Protein AF-A8A9J3-F1 (afdb_monomer_lite)

pLDDT: mean 91.53, std 9.27, range [53.16, 98.69]

Foldseek 3Di:
DAQQALLRLLCCVVVVDQEDEYEDQDPVLVLLRLVSQQVSFHWYFYWDCNQLLVQLCVLCVVVVNLLCSVLLSLLLSCVVVVVVPAAEDSQAAPPDLCRHPQSVCLSCPPGHHHHPRPPPDPVVSPDPDPSNVVSNPDDRPSNDVVHHNHADDDPSSVSSVCSSVVSSPSRDGDDTGTSNVVNVVD

Sequence (186 aa):
MFSGGLDSFYLLQVLRPKRVAHFIVNFRQTLLALRALSALDPEVVLYDHRPFLKAVSAELAKHQMGEYLCLACKRGMVLRASQHGVPIMGDSLGQVASQTLQNAAFVSRGVKVLRPLFGSDKEDLGVEDPLAQAGSAVQCPFKPEPVATKPPRGAKARALEFIIRKNLHLSRRVAVRRASELTALG

Radius of gyration: 15.78 Å; chains: 1; bounding box: 40×32×39 Å

Organism: Ignicoccus hospitalis (strain KIN4/I / DSM 18386 / JCM 14125) (NCBI:txid453591)

Secondary structure (DSSP, 8-state):
---SSHHHHHHHHHH--SEEEEEES-HHHHHHHHHHHHTT-PEEEEEE-HHHHHHHHHHHHHTT-GGGHHHHHHHHHHHHHGGGSS-B----TTSSTT-SHHHHHHHTTTS--B-TTTT--SGGG----HHHHHHHTPPPTT--SSPPSS---HHHHHHHHHHHHHHGGGSEEEEEEEHHHHHTT-

Structure (mmCIF, N/CA/C/O backbone):
data_AF-A8A9J3-F1
#
_entry.id   AF-A8A9J3-F1
#
loop_
_atom_site.group_PDB
_atom_site.id
_atom_site.type_symbol
_atom_site.label_atom_id
_atom_site.label_alt_id
_atom_site.label_comp_id
_atom_site.label_asym_id
_atom_site.label_entity_id
_atom_site.label_seq_id
_atom_site.pdbx_PDB_ins_code
_atom_site.Cartn_x
_atom_site.Cartn_y
_atom_site.Cartn_z
_atom_site.occupancy
_atom_site.B_iso_or_equiv
_atom_site.auth_seq_id
_atom_site.auth_comp_id
_atom_site.auth_asym_id
_atom_site.auth_atom_id
_atom_site.pdbx_PDB_model_num
ATOM 1 N N . MET A 1 1 ? 1.826 -5.261 -6.057 1.00 94.44 1 MET A N 1
ATOM 2 C CA . MET A 1 1 ? 1.865 -3.858 -5.589 1.00 94.44 1 MET A CA 1
ATOM 3 C C . MET A 1 1 ? 3.312 -3.497 -5.348 1.00 94.44 1 MET A C 1
ATOM 5 O O . MET A 1 1 ? 4.045 -4.354 -4.874 1.00 94.44 1 MET A O 1
ATOM 9 N N . PHE A 1 2 ? 3.714 -2.272 -5.664 1.00 95.00 2 PHE A N 1
ATOM 10 C CA . PHE A 1 2 ? 5.103 -1.843 -5.526 1.00 95.00 2 PHE A CA 1
ATOM 11 C C . PHE A 1 2 ? 5.184 -0.558 -4.710 1.00 95.00 2 PHE A C 1
ATOM 13 O O . PHE A 1 2 ? 4.564 0.439 -5.081 1.00 95.00 2 PHE A O 1
ATOM 20 N N . SER A 1 3 ? 5.909 -0.585 -3.592 1.00 92.19 3 SER A N 1
ATOM 21 C CA . SER A 1 3 ? 6.113 0.589 -2.734 1.00 92.19 3 SER A CA 1
ATOM 22 C C . SER A 1 3 ? 7.407 1.331 -3.063 1.00 92.19 3 SER A C 1
ATOM 24 O O . SER A 1 3 ? 7.504 2.514 -2.750 1.00 92.19 3 SER A O 1
ATOM 26 N N . GLY A 1 4 ? 8.378 0.662 -3.694 1.00 89.00 4 GLY A N 1
ATOM 27 C CA . GLY A 1 4 ? 9.737 1.171 -3.902 1.00 89.00 4 GLY A CA 1
ATOM 28 C C . GLY A 1 4 ? 10.671 0.942 -2.709 1.00 89.00 4 GLY A C 1
ATOM 29 O O . GLY A 1 4 ? 11.730 1.549 -2.659 1.00 89.00 4 GLY A O 1
ATOM 30 N N . GLY A 1 5 ? 10.269 0.121 -1.733 1.00 90.00 5 GLY A N 1
ATOM 31 C CA . GLY A 1 5 ? 11.172 -0.387 -0.692 1.00 90.00 5 GLY A CA 1
ATOM 32 C C . GLY A 1 5 ? 11.793 -1.731 -1.085 1.00 90.00 5 GLY A C 1
ATOM 33 O O . GLY A 1 5 ? 11.362 -2.337 -2.074 1.00 90.00 5 GLY A O 1
ATOM 34 N N . LEU A 1 6 ? 12.743 -2.206 -0.269 1.00 90.69 6 LEU A N 1
ATOM 35 C CA . LEU A 1 6 ? 13.547 -3.418 -0.503 1.00 90.69 6 LEU A CA 1
ATOM 36 C C . LEU A 1 6 ? 12.694 -4.634 -0.883 1.00 90.69 6 LEU A C 1
ATOM 38 O O . LEU A 1 6 ? 12.863 -5.184 -1.967 1.00 90.69 6 LEU A O 1
ATOM 42 N N . ASP A 1 7 ? 11.706 -4.986 -0.061 1.00 89.94 7 ASP A N 1
ATOM 43 C CA . ASP A 1 7 ? 10.888 -6.187 -0.264 1.00 89.94 7 ASP A CA 1
ATOM 44 C C . ASP A 1 7 ? 10.129 -6.157 -1.603 1.00 89.94 7 ASP A C 1
ATOM 46 O O . ASP A 1 7 ? 10.038 -7.141 -2.339 1.00 89.94 7 ASP A O 1
ATOM 50 N N . SER A 1 8 ? 9.582 -4.989 -1.958 1.00 91.81 8 SER A N 1
ATOM 51 C CA . SER A 1 8 ? 8.872 -4.822 -3.228 1.00 91.81 8 SER A CA 1
ATOM 52 C C . SER A 1 8 ? 9.812 -4.804 -4.432 1.00 91.81 8 SER A C 1
ATOM 54 O O . SER A 1 8 ? 9.403 -5.226 -5.512 1.00 91.81 8 SER A O 1
ATOM 56 N N . PHE A 1 9 ? 11.052 -4.341 -4.246 1.00 93.12 9 PHE A N 1
ATOM 57 C CA . PHE A 1 9 ? 12.105 -4.370 -5.258 1.00 93.12 9 PHE A CA 1
ATOM 58 C C . PHE A 1 9 ? 12.593 -5.790 -5.519 1.00 93.12 9 PHE A C 1
ATOM 60 O O . PHE A 1 9 ? 12.643 -6.209 -6.671 1.00 93.12 9 PHE A O 1
ATOM 67 N N . TYR A 1 10 ? 12.837 -6.568 -4.468 1.00 92.12 10 TYR A N 1
ATOM 68 C CA . TYR A 1 10 ? 13.159 -7.985 -4.599 1.00 92.12 10 TYR A CA 1
ATOM 69 C C . TYR A 1 10 ? 12.086 -8.725 -5.412 1.00 92.12 10 TYR A C 1
ATOM 71 O O . TYR A 1 10 ? 12.378 -9.365 -6.423 1.00 92.12 10 TYR A O 1
ATOM 79 N N . LEU A 1 11 ? 10.808 -8.550 -5.049 1.00 92.00 11 LEU A N 1
ATOM 80 C CA . LEU A 1 11 ? 9.701 -9.159 -5.794 1.00 92.00 11 LEU A CA 1
ATOM 81 C C . LEU A 1 11 ? 9.594 -8.668 -7.239 1.00 92.00 11 LEU A C 1
ATOM 83 O O . LEU A 1 11 ? 9.180 -9.436 -8.104 1.00 92.00 11 LEU A O 1
ATOM 87 N N . LEU A 1 12 ? 9.935 -7.408 -7.513 1.00 92.75 12 LEU A N 1
ATOM 88 C CA . LEU A 1 12 ? 9.965 -6.875 -8.873 1.00 92.75 12 LEU A CA 1
ATOM 89 C C . LEU A 1 12 ? 10.975 -7.649 -9.738 1.00 92.75 12 LEU A C 1
ATOM 91 O O . LEU A 1 12 ? 10.629 -8.029 -10.857 1.00 92.75 12 LEU A O 1
ATOM 95 N N . GLN A 1 13 ? 12.167 -7.934 -9.205 1.00 90.75 13 GLN A N 1
ATOM 96 C CA . GLN A 1 13 ? 13.215 -8.677 -9.914 1.00 90.75 13 GLN A CA 1
ATOM 97 C C . GLN A 1 13 ? 12.849 -10.147 -10.128 1.00 90.75 13 GLN A C 1
ATOM 99 O O . GLN A 1 13 ? 13.009 -10.664 -11.232 1.00 90.75 13 GLN A O 1
ATOM 104 N N . VAL A 1 14 ? 12.309 -10.802 -9.097 1.00 91.94 14 VAL A N 1
ATOM 105 C CA . VAL A 1 14 ? 11.961 -12.231 -9.154 1.00 91.94 14 VAL A CA 1
ATOM 106 C C . VAL A 1 14 ? 10.734 -12.480 -10.029 1.00 91.94 14 VAL A C 1
ATOM 108 O O . VAL A 1 14 ? 10.729 -13.388 -10.855 1.00 91.94 14 VAL A O 1
ATOM 111 N N . LEU A 1 15 ? 9.676 -11.681 -9.865 1.00 93.75 15 LEU A N 1
ATOM 112 C CA . LEU A 1 15 ? 8.395 -11.938 -10.529 1.00 93.75 15 LEU A CA 1
ATOM 113 C C . LEU A 1 15 ? 8.283 -11.293 -11.912 1.00 93.75 15 LEU A C 1
ATOM 115 O O . LEU A 1 15 ? 7.420 -11.703 -12.687 1.00 93.75 15 LEU A O 1
ATOM 119 N N . ARG A 1 16 ? 9.085 -10.256 -12.200 1.00 94.56 16 ARG A N 1
ATOM 120 C CA . ARG A 1 16 ? 9.060 -9.471 -13.452 1.00 94.56 16 ARG A CA 1
ATOM 121 C C . ARG A 1 16 ? 7.629 -9.181 -13.952 1.00 94.56 16 ARG A C 1
ATOM 123 O O . ARG A 1 16 ? 7.275 -9.521 -15.084 1.00 94.56 16 ARG A O 1
ATOM 130 N N . PRO A 1 17 ? 6.757 -8.604 -13.103 1.00 93.56 17 PRO A N 1
ATOM 131 C CA . PRO A 1 17 ? 5.340 -8.456 -13.406 1.00 93.56 17 PRO A CA 1
ATOM 132 C C . PRO A 1 17 ? 5.112 -7.547 -14.617 1.00 93.56 17 PRO A C 1
ATOM 134 O O . PRO A 1 17 ? 5.719 -6.491 -14.723 1.00 93.56 17 PRO A O 1
ATOM 137 N N . LYS A 1 18 ? 4.149 -7.890 -15.483 1.00 94.31 18 LYS A N 1
ATOM 138 C CA . LYS A 1 18 ? 3.742 -7.026 -16.613 1.00 94.31 18 LYS A CA 1
ATOM 139 C C . LYS A 1 18 ? 2.953 -5.785 -16.180 1.00 94.31 18 LYS A C 1
ATOM 141 O O . LYS A 1 18 ? 2.888 -4.810 -16.924 1.00 94.31 18 LYS A O 1
ATOM 146 N N . ARG A 1 19 ? 2.332 -5.831 -14.996 1.00 95.62 19 ARG A N 1
ATOM 147 C CA . ARG A 1 19 ? 1.500 -4.760 -14.438 1.00 95.62 19 ARG A CA 1
ATOM 148 C C . ARG A 1 19 ? 1.757 -4.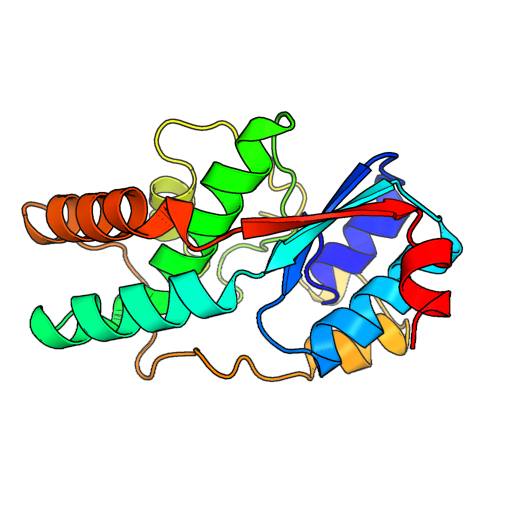584 -12.948 1.00 95.62 19 ARG A C 1
ATOM 150 O O . ARG A 1 19 ? 1.812 -5.558 -12.198 1.00 95.62 19 ARG A O 1
ATOM 157 N N . VAL A 1 20 ? 1.841 -3.335 -12.508 1.00 96.38 20 VAL A N 1
ATOM 158 C CA . VAL A 1 20 ? 2.120 -2.960 -11.123 1.00 96.38 20 VAL A CA 1
ATOM 159 C C . VAL A 1 20 ? 1.163 -1.863 -10.666 1.00 96.38 20 VAL A C 1
ATOM 161 O O . VAL A 1 20 ? 0.981 -0.860 -11.338 1.00 96.38 20 VAL A O 1
ATOM 164 N N . ALA A 1 21 ? 0.573 -2.023 -9.481 1.00 97.25 21 ALA A N 1
ATOM 165 C CA . ALA A 1 21 ? -0.106 -0.925 -8.796 1.00 97.25 21 ALA A CA 1
ATOM 166 C C . ALA A 1 21 ? 0.881 -0.192 -7.875 1.00 97.25 21 ALA A C 1
ATOM 168 O O . ALA A 1 21 ? 1.497 -0.837 -7.013 1.00 97.25 21 ALA A O 1
ATOM 169 N N . HIS A 1 22 ? 0.986 1.129 -8.034 1.00 97.06 22 HIS A N 1
ATOM 170 C CA . HIS A 1 22 ? 1.744 2.022 -7.157 1.00 97.06 22 HIS A CA 1
ATOM 171 C C . HIS A 1 22 ? 0.817 3.089 -6.562 1.00 97.06 22 HIS A C 1
ATOM 173 O O . HIS A 1 22 ? -0.068 3.616 -7.239 1.00 97.06 22 HIS A O 1
ATOM 179 N N . PHE A 1 23 ? 1.020 3.404 -5.284 1.00 97.62 23 PHE A N 1
ATOM 180 C CA . PHE A 1 23 ? 0.184 4.334 -4.531 1.00 97.62 23 PHE A CA 1
ATOM 181 C C . PHE A 1 23 ? 1.026 5.516 -4.068 1.00 97.62 23 PHE A C 1
ATOM 183 O O . PHE A 1 23 ? 1.925 5.363 -3.242 1.00 97.62 23 PHE A O 1
ATOM 190 N N . ILE A 1 24 ? 0.699 6.701 -4.571 1.00 97.19 24 ILE A N 1
ATOM 191 C CA . ILE A 1 24 ? 1.325 7.950 -4.164 1.00 97.19 24 ILE A CA 1
ATOM 192 C C . ILE A 1 24 ? 0.893 8.242 -2.731 1.00 97.19 24 ILE A C 1
ATOM 194 O O . ILE A 1 24 ? -0.279 8.502 -2.453 1.00 97.19 24 ILE A O 1
ATOM 198 N N . VAL A 1 25 ? 1.866 8.195 -1.828 1.00 95.94 25 VAL A N 1
ATOM 199 C CA . VAL A 1 25 ? 1.746 8.605 -0.420 1.00 95.94 25 VAL A CA 1
ATOM 200 C C . VAL A 1 25 ? 2.775 9.690 -0.106 1.00 95.94 25 VAL A C 1
ATOM 202 O O . VAL A 1 25 ? 2.468 10.657 0.586 1.0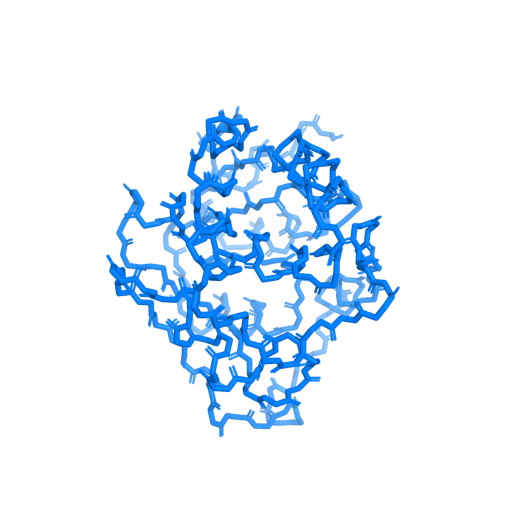0 95.94 25 VAL A O 1
ATOM 205 N N . ASN A 1 26 ? 3.972 9.557 -0.678 1.00 93.88 26 ASN A N 1
ATOM 206 C CA . ASN A 1 26 ? 5.063 10.519 -0.631 1.00 93.88 26 ASN A CA 1
ATOM 207 C C . ASN A 1 26 ? 5.628 10.663 -2.0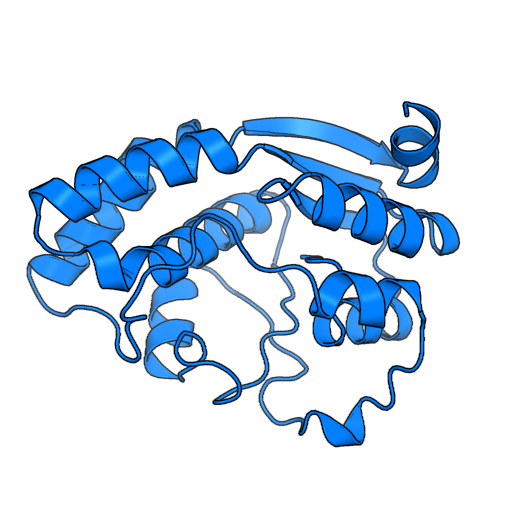53 1.00 93.88 26 ASN A C 1
ATOM 209 O O . ASN A 1 26 ? 5.951 9.659 -2.684 1.00 93.88 26 ASN A O 1
ATOM 213 N N . PHE A 1 27 ? 5.755 11.894 -2.551 1.00 93.50 27 PHE A N 1
ATOM 214 C CA . PHE A 1 27 ? 6.238 12.148 -3.911 1.00 93.50 27 PHE A CA 1
ATOM 215 C C . PHE A 1 27 ? 7.676 11.684 -4.146 1.00 93.50 27 PHE A C 1
ATOM 217 O O . PHE A 1 27 ? 7.953 11.090 -5.184 1.00 93.50 27 PHE A O 1
ATOM 224 N N . ARG A 1 28 ? 8.577 11.886 -3.175 1.00 93.25 28 ARG A N 1
ATOM 225 C CA . ARG A 1 28 ? 9.966 11.417 -3.265 1.00 93.25 28 ARG A CA 1
ATOM 226 C C . ARG A 1 28 ? 10.010 9.899 -3.408 1.00 93.25 28 ARG A C 1
ATOM 228 O O . ARG A 1 28 ? 10.723 9.389 -4.266 1.00 93.25 28 ARG A O 1
ATOM 235 N N . GLN A 1 29 ? 9.203 9.193 -2.614 1.00 92.75 29 GLN A N 1
ATOM 236 C CA . GLN A 1 29 ? 9.097 7.738 -2.710 1.00 92.75 29 GLN A CA 1
ATOM 237 C C . GLN A 1 29 ? 8.547 7.296 -4.065 1.00 92.75 29 GLN A C 1
ATOM 239 O O . GLN A 1 29 ? 9.053 6.347 -4.655 1.00 92.75 29 GLN A O 1
ATOM 244 N N . THR A 1 30 ? 7.529 7.990 -4.575 1.00 94.62 30 THR A N 1
ATOM 245 C CA . THR A 1 30 ? 6.960 7.703 -5.893 1.00 94.62 30 THR A CA 1
ATOM 246 C C . THR A 1 30 ? 7.983 7.885 -7.005 1.00 94.62 30 THR A C 1
ATOM 248 O O . THR A 1 30 ? 8.096 7.005 -7.850 1.00 94.62 30 THR A O 1
ATOM 251 N N . LEU A 1 31 ? 8.773 8.959 -6.987 1.00 94.25 31 LEU A N 1
ATOM 252 C CA . LEU A 1 31 ? 9.811 9.184 -7.992 1.00 94.25 31 LEU A CA 1
ATOM 253 C C . LEU A 1 31 ? 10.853 8.055 -7.993 1.00 94.25 31 LEU A C 1
ATOM 255 O O . LEU A 1 31 ? 11.175 7.510 -9.047 1.00 94.25 31 LEU A O 1
ATOM 259 N N . LEU A 1 32 ? 11.348 7.671 -6.811 1.00 94.62 32 LEU A N 1
ATOM 260 C CA . LEU A 1 32 ? 12.293 6.558 -6.660 1.00 94.62 32 LEU A CA 1
ATOM 261 C C . LEU A 1 32 ? 11.687 5.238 -7.147 1.00 94.62 32 LEU A C 1
ATOM 263 O O . LEU A 1 32 ? 12.326 4.496 -7.888 1.00 94.62 32 LEU A O 1
ATOM 267 N N . ALA A 1 33 ? 10.429 4.979 -6.789 1.00 94.56 33 ALA A N 1
ATOM 268 C CA . ALA A 1 33 ? 9.722 3.782 -7.208 1.00 94.56 33 ALA A CA 1
ATOM 269 C C . ALA A 1 33 ? 9.536 3.717 -8.734 1.00 94.56 33 ALA A C 1
ATOM 271 O O . ALA A 1 33 ? 9.755 2.670 -9.335 1.00 94.56 33 ALA A O 1
ATOM 272 N N . LEU A 1 34 ? 9.157 4.823 -9.377 1.00 95.31 34 LEU A N 1
ATOM 273 C CA . LEU A 1 34 ? 8.988 4.876 -10.830 1.00 95.31 34 LEU A CA 1
ATOM 274 C C . LEU A 1 34 ? 10.321 4.689 -11.567 1.00 95.31 34 LEU A C 1
ATOM 276 O O . LEU A 1 34 ? 10.361 3.952 -12.549 1.00 95.31 34 LEU A O 1
ATOM 280 N N . ARG A 1 35 ? 11.418 5.263 -11.054 1.00 94.75 35 ARG A N 1
ATOM 281 C CA . ARG A 1 35 ? 12.775 5.021 -11.578 1.00 94.75 35 ARG A CA 1
ATOM 282 C C . ARG A 1 35 ? 13.201 3.561 -11.444 1.00 94.75 35 ARG A C 1
ATOM 284 O O . ARG A 1 35 ? 13.780 3.017 -12.369 1.00 94.75 35 ARG A O 1
ATOM 291 N N . ALA A 1 36 ? 12.886 2.908 -10.328 1.00 94.12 36 ALA A N 1
ATOM 292 C CA . ALA A 1 36 ? 13.163 1.481 -10.169 1.00 94.12 36 ALA A CA 1
ATOM 293 C C . ALA A 1 36 ? 12.347 0.626 -11.158 1.00 94.12 36 ALA A C 1
ATOM 295 O O . ALA A 1 36 ? 12.832 -0.376 -11.678 1.00 94.12 36 ALA A O 1
ATOM 296 N N . LEU A 1 37 ? 11.104 1.027 -11.441 1.00 95.75 37 LEU A N 1
ATOM 297 C CA . LEU A 1 37 ? 10.231 0.322 -12.376 1.00 95.75 37 LEU A CA 1
ATOM 298 C C . LEU A 1 37 ? 10.641 0.516 -13.842 1.00 95.75 37 LEU A C 1
ATOM 300 O O . LEU A 1 37 ? 10.401 -0.392 -14.633 1.00 95.75 37 LEU A O 1
ATOM 304 N N . SER A 1 38 ? 11.253 1.643 -14.223 1.00 93.75 38 SER A N 1
ATOM 305 C CA . SER A 1 38 ? 11.573 1.936 -15.630 1.00 93.75 38 SER A CA 1
ATOM 306 C C . SER A 1 38 ? 12.533 0.923 -16.264 1.00 93.75 38 SER A C 1
ATOM 308 O O . SER A 1 38 ? 12.430 0.676 -17.460 1.00 93.75 38 SER A O 1
ATOM 310 N N . ALA A 1 39 ? 13.385 0.262 -15.473 1.00 90.50 39 ALA A N 1
ATOM 311 C CA . ALA A 1 39 ? 14.298 -0.777 -15.956 1.00 90.50 39 ALA A CA 1
ATOM 312 C C . ALA A 1 39 ? 13.581 -2.024 -16.516 1.00 90.50 39 ALA A C 1
ATOM 314 O O . ALA A 1 39 ? 14.077 -2.665 -17.439 1.00 90.50 39 ALA A O 1
ATOM 315 N N . LEU A 1 40 ? 12.415 -2.378 -15.965 1.00 92.94 40 LEU A N 1
ATOM 316 C CA . LEU A 1 40 ? 11.573 -3.485 -16.455 1.00 92.94 40 LEU A CA 1
ATOM 317 C C . LEU A 1 40 ? 10.354 -2.998 -17.242 1.00 92.94 40 LEU A C 1
ATOM 319 O O . LEU A 1 40 ? 9.667 -3.788 -17.890 1.00 92.94 40 LEU A O 1
ATOM 323 N N . ASP A 1 41 ? 10.084 -1.702 -17.139 1.00 95.81 41 ASP A N 1
ATOM 324 C CA . ASP A 1 41 ? 9.026 -0.969 -17.803 1.00 95.81 41 ASP A CA 1
ATOM 325 C C . ASP A 1 41 ? 7.635 -1.631 -17.714 1.00 95.81 41 ASP A C 1
ATOM 327 O O . ASP A 1 41 ? 6.971 -1.805 -18.725 1.00 95.81 41 ASP A O 1
ATOM 331 N N . PRO A 1 42 ? 7.127 -2.053 -16.544 1.00 96.69 42 PRO A N 1
ATOM 332 C CA . PRO A 1 42 ? 5.779 -2.608 -16.469 1.00 96.69 42 PRO A CA 1
ATOM 333 C C . PRO A 1 42 ? 4.716 -1.533 -16.736 1.00 96.69 42 PRO A C 1
ATOM 335 O O . PRO A 1 42 ? 4.962 -0.333 -16.602 1.00 96.69 42 PRO A O 1
ATOM 338 N N . GLU A 1 43 ? 3.487 -1.953 -17.039 1.00 97.25 43 GLU A N 1
ATOM 339 C CA . GLU A 1 43 ? 2.341 -1.044 -16.983 1.00 97.25 43 GLU A CA 1
ATOM 340 C C . GLU A 1 43 ? 2.049 -0.680 -15.519 1.00 97.25 43 GLU A C 1
ATOM 342 O O . GLU A 1 43 ? 1.764 -1.544 -14.685 1.00 97.25 43 GLU A O 1
ATOM 347 N N . VAL A 1 44 ? 2.107 0.604 -15.190 1.00 97.62 44 VAL A N 1
ATOM 348 C CA . VAL A 1 44 ? 1.877 1.121 -13.846 1.00 97.62 44 VAL A CA 1
ATOM 349 C C . VAL A 1 44 ? 0.472 1.696 -13.749 1.00 97.62 44 VAL A C 1
ATOM 351 O O . VAL A 1 44 ? 0.130 2.682 -14.401 1.00 97.62 44 VAL A O 1
ATOM 354 N N . VAL A 1 45 ? -0.334 1.113 -12.865 1.00 97.88 45 VAL A N 1
ATOM 355 C CA . VAL A 1 45 ? -1.586 1.711 -12.402 1.00 97.88 45 VAL A CA 1
ATOM 356 C C . VAL A 1 45 ? -1.259 2.609 -11.215 1.00 97.88 45 VAL A C 1
ATOM 358 O O . VAL A 1 45 ? -0.991 2.131 -10.108 1.00 97.88 45 VAL A O 1
ATOM 361 N N . LEU A 1 46 ? -1.270 3.917 -11.454 1.00 97.50 46 LEU A N 1
ATOM 362 C CA . LEU A 1 46 ? -0.894 4.918 -10.468 1.00 97.50 46 LEU A CA 1
ATOM 363 C C . LEU A 1 46 ? -2.134 5.438 -9.738 1.00 97.50 46 LEU A C 1
ATOM 365 O O . LEU A 1 46 ? -3.093 5.900 -10.364 1.00 97.50 46 LEU A O 1
ATOM 369 N N . TYR A 1 47 ? -2.107 5.385 -8.410 1.00 98.25 47 TYR A N 1
ATOM 370 C CA . TYR A 1 47 ? -3.161 5.914 -7.549 1.00 98.25 47 TYR A CA 1
ATOM 371 C C . TYR A 1 47 ? -2.655 7.088 -6.719 1.00 98.25 47 TYR A C 1
ATOM 373 O O . TYR A 1 47 ? -1.665 6.938 -6.008 1.00 98.25 47 TYR A O 1
ATOM 381 N N . ASP A 1 48 ? -3.373 8.211 -6.703 1.00 97.88 48 ASP A N 1
ATOM 382 C CA . ASP A 1 48 ? -3.195 9.204 -5.646 1.00 97.88 48 ASP A CA 1
ATOM 383 C C . ASP A 1 48 ? -3.957 8.758 -4.395 1.00 97.88 48 ASP A C 1
ATOM 385 O O . ASP A 1 48 ? -5.191 8.784 -4.347 1.00 97.88 48 ASP A O 1
ATOM 389 N N . HIS A 1 49 ? -3.212 8.300 -3.388 1.00 98.19 49 HIS A N 1
ATOM 390 C CA . HIS A 1 49 ? -3.763 7.760 -2.147 1.00 98.19 49 HIS A CA 1
ATOM 391 C C . HIS A 1 49 ? -3.818 8.806 -1.023 1.00 98.19 49 HIS A C 1
ATOM 393 O O . HIS A 1 49 ? -4.436 8.577 0.016 1.00 98.19 49 HIS A O 1
ATOM 399 N N . ARG A 1 50 ? -3.213 9.984 -1.218 1.00 98.19 50 ARG A N 1
ATOM 400 C CA . ARG A 1 50 ? -3.098 11.016 -0.175 1.00 98.19 50 ARG A CA 1
ATOM 401 C C . ARG A 1 50 ? -4.450 11.602 0.241 1.00 98.19 50 ARG A C 1
ATOM 403 O O . ARG A 1 50 ? -4.641 11.757 1.446 1.00 98.19 50 ARG A O 1
ATOM 410 N N . PRO A 1 51 ? -5.409 11.901 -0.665 1.00 98.50 51 PRO A N 1
ATOM 411 C CA . PRO A 1 51 ? -6.723 12.400 -0.252 1.00 98.50 51 PRO A CA 1
ATOM 412 C C . PRO A 1 51 ? -7.478 11.398 0.628 1.00 98.50 51 PRO A C 1
ATOM 414 O O . PRO A 1 51 ? -8.079 11.787 1.626 1.00 98.50 51 PRO A O 1
ATOM 417 N N . PHE A 1 52 ? -7.377 10.102 0.309 1.00 98.69 52 PHE A N 1
ATOM 418 C CA . PHE A 1 52 ? -7.904 9.030 1.153 1.00 98.69 52 PHE A CA 1
ATOM 419 C C . PHE A 1 52 ? -7.262 9.040 2.543 1.00 98.69 52 PHE A C 1
ATOM 421 O O . PHE A 1 52 ? -7.984 9.036 3.536 1.00 98.69 52 PHE A O 1
ATOM 428 N N . LEU A 1 53 ? -5.930 9.111 2.633 1.00 98.38 53 LEU A N 1
ATOM 429 C CA . LEU A 1 53 ? -5.232 9.120 3.923 1.00 98.38 53 LEU A CA 1
ATOM 430 C C . LEU A 1 53 ? -5.575 10.342 4.773 1.00 98.38 53 LEU A C 1
ATOM 432 O O . LEU A 1 53 ? -5.784 10.192 5.973 1.00 98.38 53 LEU A O 1
ATOM 436 N N . LYS A 1 54 ? -5.693 11.529 4.166 1.00 98.38 54 LYS A N 1
ATOM 437 C CA . LYS A 1 54 ? -6.123 12.749 4.869 1.00 98.38 54 LYS A CA 1
ATOM 438 C C . LYS A 1 54 ? -7.527 12.588 5.456 1.00 98.38 54 LYS A C 1
ATOM 440 O O . LYS A 1 54 ? -7.722 12.851 6.639 1.00 98.38 54 LYS A O 1
ATOM 445 N N . ALA A 1 55 ? -8.482 12.113 4.653 1.00 98.56 55 ALA A N 1
ATOM 446 C CA . ALA A 1 55 ? -9.861 11.924 5.096 1.00 98.56 55 ALA A CA 1
ATOM 447 C C . ALA A 1 55 ? -9.979 10.844 6.181 1.00 98.56 55 ALA A C 1
ATOM 449 O O . ALA A 1 55 ? -10.610 11.061 7.211 1.00 98.56 55 ALA A O 1
ATOM 450 N N . VAL A 1 56 ? -9.328 9.696 5.985 1.00 98.50 56 VAL A N 1
ATOM 451 C CA . VAL A 1 56 ? -9.334 8.605 6.964 1.00 98.50 56 VAL A CA 1
ATOM 452 C C . VAL A 1 56 ? -8.651 9.024 8.261 1.00 98.50 56 VAL A C 1
ATOM 454 O O . VAL A 1 56 ? -9.194 8.749 9.322 1.00 98.50 56 VAL A O 1
ATOM 457 N N . SER A 1 57 ? -7.512 9.719 8.204 1.00 98.25 57 SER A N 1
ATOM 458 C CA . SER A 1 57 ? -6.829 10.228 9.400 1.00 98.25 57 SER A CA 1
ATOM 459 C C . SER A 1 57 ? -7.740 11.144 10.225 1.00 98.25 57 SER A C 1
ATOM 461 O O . SER A 1 57 ? -7.892 10.940 11.429 1.00 98.25 57 SER A O 1
ATOM 463 N N . ALA A 1 58 ? -8.431 12.083 9.568 1.00 98.19 58 ALA A N 1
ATOM 464 C CA . ALA A 1 58 ? -9.370 12.985 10.231 1.00 98.19 58 ALA A CA 1
ATOM 465 C C . ALA A 1 58 ? -10.547 12.239 10.887 1.00 98.19 58 ALA A C 1
ATOM 467 O O . ALA A 1 58 ? -10.923 12.552 12.014 1.00 98.19 58 ALA A O 1
ATOM 468 N N . GLU A 1 59 ? -11.117 11.233 10.219 1.00 98.31 59 GLU A N 1
ATOM 469 C CA . GLU A 1 59 ? -12.198 10.423 10.796 1.00 98.31 59 GLU A CA 1
ATOM 470 C C . GLU A 1 59 ? -11.696 9.551 11.957 1.00 98.31 59 GLU A C 1
ATOM 472 O O . GLU A 1 59 ? -12.337 9.485 13.002 1.00 98.31 59 GLU A O 1
ATOM 477 N N . LEU A 1 60 ? -10.526 8.920 11.828 1.00 97.81 60 LEU A N 1
ATOM 478 C CA . LEU A 1 60 ? -9.943 8.111 12.901 1.00 97.81 60 LEU A CA 1
ATOM 479 C C . LEU A 1 60 ? -9.626 8.944 14.148 1.00 97.81 60 LEU A C 1
ATOM 481 O O . LEU A 1 60 ? -9.832 8.457 15.260 1.00 97.81 60 LEU A O 1
ATOM 485 N N . ALA A 1 61 ? -9.187 10.194 13.983 1.00 96.44 61 ALA A N 1
ATOM 486 C CA . ALA A 1 61 ? -8.963 11.112 15.097 1.00 96.44 61 ALA A CA 1
ATOM 487 C C . ALA A 1 61 ? -10.257 11.375 15.889 1.00 96.44 61 ALA A C 1
ATOM 489 O O . ALA A 1 61 ? -10.251 11.271 17.115 1.00 96.44 61 ALA A O 1
ATOM 490 N N . LYS A 1 62 ? -11.390 11.600 15.204 1.00 97.19 62 LYS A N 1
ATOM 491 C CA . LYS A 1 62 ? -12.711 11.793 15.843 1.00 97.19 62 LYS A CA 1
ATOM 492 C C . LYS A 1 62 ? -13.153 10.594 16.687 1.00 97.19 62 LYS A C 1
ATOM 494 O O . LYS A 1 62 ? -13.892 10.760 17.650 1.00 97.19 62 LYS A O 1
ATOM 499 N N . HIS A 1 63 ? -12.704 9.393 16.329 1.00 94.94 63 HIS A N 1
ATOM 500 C CA . HIS A 1 63 ? -13.057 8.148 17.010 1.00 94.94 63 HIS A CA 1
ATOM 501 C C . HIS A 1 63 ? -11.975 7.628 17.971 1.00 94.94 63 HIS A C 1
ATOM 503 O O . HIS A 1 63 ? -12.137 6.527 18.498 1.00 94.94 63 HIS A O 1
ATOM 509 N N . GLN A 1 64 ? -10.890 8.382 18.204 1.00 95.50 64 GLN A N 1
ATOM 510 C CA . GLN A 1 64 ? -9.739 7.942 19.012 1.00 95.50 64 GLN A CA 1
ATOM 511 C C . GLN A 1 64 ? -9.185 6.591 18.518 1.00 95.50 64 GLN A C 1
ATOM 513 O O . GLN A 1 64 ? -9.081 5.609 19.256 1.00 95.50 64 GLN A O 1
ATOM 518 N N . MET A 1 65 ? -8.939 6.528 17.208 1.00 97.12 65 MET A N 1
ATOM 519 C CA . MET A 1 65 ? -8.505 5.339 16.467 1.00 97.12 65 MET A CA 1
ATOM 520 C C . MET A 1 65 ? -7.316 5.645 15.535 1.00 97.12 65 MET A C 1
ATOM 522 O O . MET A 1 65 ? -7.108 4.950 14.534 1.00 97.12 65 MET A O 1
ATOM 526 N N . GLY A 1 66 ? -6.562 6.715 15.812 1.00 97.06 66 GLY A N 1
ATOM 527 C CA . GLY A 1 66 ? -5.458 7.188 14.968 1.00 97.06 66 GLY A CA 1
ATOM 528 C C . GLY A 1 66 ? -4.357 6.142 14.760 1.00 97.06 66 GLY A C 1
ATOM 529 O O . GLY A 1 66 ? -3.778 6.058 13.675 1.00 97.06 66 GLY A O 1
ATOM 530 N N . GLU A 1 67 ? -4.147 5.261 15.739 1.00 96.44 67 GLU A N 1
ATOM 531 C CA . GLU A 1 67 ? -3.159 4.183 15.695 1.00 96.44 67 GLU A CA 1
ATOM 532 C C . GLU A 1 67 ? -3.411 3.16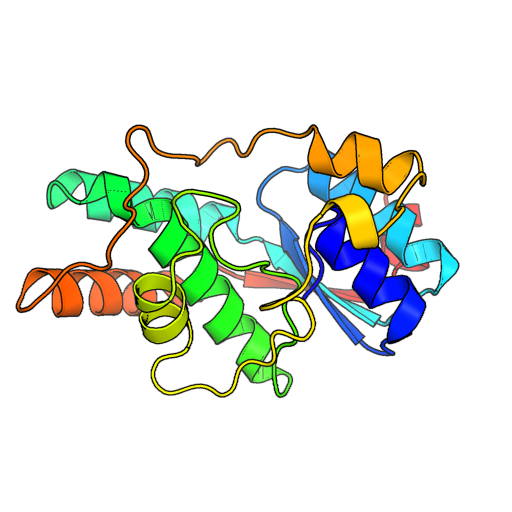5 14.564 1.00 96.44 67 GLU A C 1
ATOM 534 O O . GLU A 1 67 ? -2.495 2.460 14.127 1.00 96.44 67 GLU A O 1
ATOM 539 N N . TYR A 1 68 ? -4.641 3.105 14.039 1.00 97.50 68 TYR A N 1
ATOM 540 C CA . TYR A 1 68 ? -5.038 2.202 12.956 1.00 97.50 68 TYR A CA 1
ATOM 541 C C . TYR A 1 68 ? -4.838 2.788 11.551 1.00 97.50 68 TYR A C 1
ATOM 543 O O . TYR A 1 68 ? -5.175 2.122 10.567 1.00 97.50 68 TYR A O 1
ATOM 551 N N . LEU A 1 69 ? -4.275 3.995 11.406 1.00 97.75 69 LEU A N 1
ATOM 552 C CA . LEU A 1 69 ? -4.126 4.647 10.098 1.00 97.75 69 LEU A CA 1
ATOM 553 C C . LEU A 1 69 ? -3.278 3.824 9.112 1.00 97.75 69 LEU A C 1
ATOM 555 O O . LEU A 1 69 ? -3.666 3.672 7.954 1.00 97.75 69 LEU A O 1
ATOM 559 N N . CYS A 1 70 ? -2.174 3.208 9.552 1.00 95.88 70 CYS A N 1
ATOM 560 C CA . CYS A 1 70 ? -1.388 2.310 8.692 1.00 95.88 70 CYS A CA 1
ATOM 561 C C . CYS A 1 70 ? -2.183 1.073 8.246 1.00 95.88 70 CYS A C 1
ATOM 563 O O . CYS A 1 70 ? -2.040 0.624 7.107 1.00 95.88 70 CYS A O 1
ATOM 565 N N . LEU A 1 71 ? -3.035 0.533 9.121 1.00 96.31 71 LEU A N 1
ATOM 566 C CA . LEU A 1 71 ? -3.886 -0.610 8.799 1.00 96.31 71 LEU A CA 1
ATOM 567 C C . LEU A 1 71 ? -4.950 -0.218 7.762 1.00 96.31 71 LEU A C 1
ATOM 569 O O . LEU A 1 71 ? -5.159 -0.939 6.785 1.00 96.31 71 LEU A O 1
ATOM 573 N N . ALA A 1 72 ? -5.557 0.960 7.932 1.00 98.00 72 ALA A N 1
ATOM 574 C CA . ALA A 1 72 ? -6.519 1.534 6.997 1.00 98.00 72 ALA A CA 1
ATOM 575 C C . ALA A 1 72 ? -5.903 1.841 5.625 1.00 98.00 72 ALA A C 1
ATOM 577 O O . ALA A 1 72 ? -6.489 1.499 4.599 1.00 98.00 72 ALA A O 1
ATOM 578 N N . CYS A 1 73 ? -4.699 2.420 5.619 1.00 97.62 73 CYS A N 1
ATOM 579 C CA . CYS A 1 73 ? -3.874 2.668 4.437 1.00 97.62 73 CYS A CA 1
ATOM 580 C C . CYS A 1 73 ? -3.679 1.382 3.622 1.00 97.62 73 CYS A C 1
ATOM 582 O O . CYS A 1 73 ? -4.149 1.283 2.487 1.00 97.62 73 CYS A O 1
ATOM 584 N N . LYS A 1 74 ? -3.092 0.339 4.232 1.00 96.44 74 LYS A N 1
ATOM 585 C CA . LYS A 1 74 ? -2.857 -0.948 3.556 1.00 96.44 74 LYS A CA 1
ATOM 586 C C . LYS A 1 74 ? -4.151 -1.585 3.057 1.00 96.44 74 LYS A C 1
ATOM 588 O O . LYS A 1 74 ? -4.203 -2.065 1.926 1.00 96.44 74 LYS A O 1
ATOM 593 N N . ARG A 1 75 ? -5.209 -1.572 3.873 1.00 97.62 75 ARG A N 1
ATOM 594 C CA . ARG A 1 75 ? -6.523 -2.104 3.493 1.00 97.62 75 ARG A CA 1
ATOM 595 C C . ARG A 1 75 ? -7.094 -1.376 2.272 1.00 97.62 75 ARG A C 1
ATOM 597 O O . ARG A 1 75 ? -7.554 -2.037 1.345 1.00 97.62 75 ARG A O 1
ATOM 604 N N . GLY A 1 76 ? -7.022 -0.046 2.237 1.00 98.12 76 GLY A N 1
ATOM 605 C CA . GLY A 1 76 ? -7.452 0.761 1.094 1.00 98.12 76 GLY A CA 1
ATOM 606 C C . GLY A 1 76 ? -6.664 0.442 -0.178 1.00 98.12 76 GLY A C 1
ATOM 607 O O . GLY A 1 76 ? -7.260 0.233 -1.236 1.00 98.12 76 GLY A O 1
ATOM 608 N N . MET A 1 77 ? -5.337 0.323 -0.073 1.00 97.81 77 MET A N 1
ATOM 609 C CA . MET A 1 77 ? -4.486 -0.067 -1.201 1.00 97.81 77 MET A CA 1
ATOM 610 C C . MET A 1 77 ? -4.824 -1.465 -1.730 1.00 97.81 77 MET A C 1
ATOM 612 O O . MET A 1 77 ? -4.965 -1.642 -2.937 1.00 97.81 77 MET A O 1
ATOM 616 N N . VAL A 1 78 ? -5.016 -2.449 -0.847 1.00 97.69 78 VAL A N 1
ATOM 617 C CA . VAL A 1 78 ? -5.392 -3.815 -1.238 1.00 97.69 78 VAL A CA 1
ATOM 618 C C . VAL A 1 78 ? -6.751 -3.835 -1.929 1.00 97.69 78 VAL A C 1
ATOM 620 O O . VAL A 1 78 ? -6.878 -4.460 -2.980 1.00 97.69 78 VAL A O 1
ATOM 623 N N . LEU A 1 79 ? -7.754 -3.129 -1.398 1.00 97.88 79 LEU A N 1
ATOM 624 C CA . LEU A 1 79 ? -9.075 -3.046 -2.029 1.00 97.88 79 LEU A CA 1
ATOM 625 C C . LEU A 1 79 ? -8.994 -2.443 -3.437 1.00 97.88 79 LEU A C 1
ATOM 627 O O . LEU A 1 79 ? -9.658 -2.936 -4.344 1.00 97.88 79 LEU A O 1
ATOM 631 N N . ARG A 1 80 ? -8.154 -1.420 -3.645 1.00 97.50 80 ARG A N 1
ATOM 632 C CA . ARG A 1 80 ? -7.912 -0.835 -4.974 1.00 97.50 80 ARG A CA 1
ATOM 633 C C . ARG A 1 80 ? -7.140 -1.762 -5.901 1.00 97.50 80 ARG A C 1
ATOM 635 O O . ARG A 1 80 ? -7.548 -1.951 -7.040 1.00 97.50 80 ARG A O 1
ATOM 642 N N . ALA A 1 81 ? -6.057 -2.365 -5.423 1.00 96.44 81 ALA A N 1
ATOM 643 C CA . ALA A 1 81 ? -5.251 -3.282 -6.219 1.00 96.44 81 ALA A CA 1
ATOM 644 C C . ALA A 1 81 ? -6.046 -4.530 -6.632 1.00 96.44 81 ALA A C 1
ATOM 646 O O . ALA A 1 81 ? -5.871 -5.014 -7.746 1.00 96.44 81 ALA A O 1
ATOM 647 N N . SER A 1 82 ? -6.964 -4.998 -5.776 1.00 96.25 82 SER A N 1
ATOM 648 C CA . SER A 1 82 ? -7.812 -6.171 -6.041 1.00 96.25 82 SER A CA 1
ATOM 649 C C . SER A 1 82 ? -8.759 -5.978 -7.229 1.00 96.25 82 SER A C 1
ATOM 651 O O . SER A 1 82 ? -9.231 -6.952 -7.804 1.00 96.25 82 SER A O 1
ATOM 653 N N . GLN A 1 83 ? -9.011 -4.727 -7.637 1.00 94.69 83 GLN A N 1
ATOM 654 C CA . GLN A 1 83 ? -9.793 -4.410 -8.839 1.00 94.69 83 GLN A CA 1
ATOM 655 C C . GLN A 1 83 ? -9.075 -4.828 -10.134 1.00 94.69 83 GLN A C 1
ATOM 657 O O . GLN A 1 83 ? -9.706 -4.877 -11.183 1.00 94.69 83 GLN A O 1
ATOM 662 N N . HIS A 1 84 ? -7.773 -5.134 -10.066 1.00 92.94 84 HIS A N 1
ATOM 663 C CA . HIS A 1 84 ? -6.929 -5.497 -11.213 1.00 92.94 84 HIS A CA 1
ATOM 664 C C . HIS A 1 84 ? -6.450 -6.953 -11.185 1.00 92.94 84 HIS A C 1
ATOM 666 O O . HIS A 1 84 ? -5.589 -7.322 -11.981 1.00 92.94 84 HIS A O 1
ATOM 672 N N . GLY A 1 85 ? -6.963 -7.768 -10.260 1.00 93.00 85 GLY A N 1
ATOM 673 C CA . GLY A 1 85 ? -6.531 -9.148 -10.034 1.00 93.00 85 GLY A CA 1
ATOM 674 C C . GLY A 1 85 ? -6.046 -9.377 -8.605 1.00 93.00 85 GLY A C 1
ATOM 675 O O . GLY A 1 85 ? -6.290 -8.567 -7.719 1.00 93.00 85 GLY A O 1
ATOM 676 N N . VAL A 1 86 ? -5.360 -10.495 -8.363 1.00 94.62 86 VAL A N 1
ATOM 677 C CA . VAL A 1 86 ? -4.872 -10.859 -7.023 1.00 94.62 86 VAL A CA 1
ATOM 678 C C . VAL A 1 86 ? -3.626 -10.030 -6.678 1.00 94.62 86 VAL A C 1
ATOM 680 O O . VAL A 1 86 ? -2.590 -10.209 -7.322 1.00 94.62 86 VAL A O 1
ATOM 683 N N . PRO A 1 87 ? -3.662 -9.139 -5.667 1.00 93.94 87 PRO A N 1
ATOM 684 C CA . PRO A 1 87 ? -2.494 -8.350 -5.308 1.00 93.94 87 PRO A CA 1
ATOM 685 C C . PRO A 1 87 ? -1.393 -9.229 -4.714 1.00 93.94 87 PRO A C 1
ATOM 687 O O . PRO A 1 87 ? -1.638 -10.032 -3.813 1.00 93.94 87 PRO A O 1
ATOM 690 N N . ILE A 1 88 ? -0.165 -9.014 -5.180 1.00 93.19 88 ILE A N 1
ATOM 691 C CA . ILE A 1 88 ? 1.055 -9.544 -4.564 1.00 93.19 88 ILE A CA 1
ATOM 692 C C . ILE A 1 88 ? 1.696 -8.429 -3.735 1.00 93.19 88 ILE A C 1
ATOM 694 O O . ILE A 1 88 ? 1.872 -7.312 -4.240 1.00 93.19 88 ILE A O 1
ATOM 698 N N . MET A 1 89 ? 2.019 -8.709 -2.476 1.00 90.19 89 MET A N 1
ATOM 699 C CA . MET A 1 89 ? 2.679 -7.781 -1.556 1.00 90.19 89 MET A CA 1
ATOM 700 C C . MET A 1 89 ? 3.958 -8.404 -1.001 1.00 90.19 89 MET A C 1
ATOM 702 O O . MET A 1 89 ? 3.958 -9.570 -0.621 1.00 90.19 89 MET A O 1
ATOM 706 N N . GLY A 1 90 ? 5.016 -7.603 -0.895 1.00 81.94 90 GLY A N 1
ATOM 707 C CA . GLY A 1 90 ? 6.257 -7.984 -0.218 1.00 81.94 90 GLY A CA 1
ATOM 708 C C . GLY A 1 90 ? 6.225 -7.743 1.288 1.00 81.94 90 GLY A C 1
ATOM 709 O O . GLY A 1 90 ? 7.255 -7.444 1.852 1.00 81.94 90 GLY A O 1
ATOM 710 N N . ASP A 1 91 ? 5.064 -7.779 1.951 1.00 78.69 91 ASP A N 1
ATOM 711 C CA . ASP A 1 91 ? 5.061 -7.664 3.417 1.00 78.69 91 ASP A CA 1
ATOM 712 C C . ASP A 1 91 ? 5.766 -8.900 4.018 1.00 78.69 91 ASP A C 1
ATOM 714 O O . ASP A 1 91 ? 5.225 -10.004 3.912 1.00 78.69 91 ASP A O 1
ATOM 718 N N . SER A 1 92 ? 6.905 -8.710 4.684 1.00 70.06 92 SER A N 1
ATOM 719 C CA . SER A 1 92 ? 7.508 -9.716 5.571 1.00 70.06 92 SER A CA 1
ATOM 720 C C . SER A 1 92 ? 6.825 -9.703 6.946 1.00 70.06 92 SER A C 1
ATOM 722 O O . SER A 1 92 ? 6.429 -8.648 7.448 1.00 70.06 92 SER A O 1
ATOM 724 N N . LEU A 1 93 ? 6.615 -10.866 7.565 1.00 61.84 93 LEU A N 1
ATOM 725 C CA . LEU A 1 93 ? 5.896 -10.964 8.841 1.00 61.84 93 LEU A CA 1
ATOM 726 C C . LEU A 1 93 ? 6.757 -10.461 10.012 1.00 61.84 93 LEU A C 1
ATOM 728 O O . LEU A 1 93 ? 7.942 -10.749 10.090 1.00 61.84 93 LEU A O 1
ATOM 732 N N . GLY A 1 94 ? 6.164 -9.715 10.946 1.00 53.34 94 GLY A N 1
ATOM 733 C CA . GLY A 1 94 ? 6.813 -9.290 12.195 1.00 53.34 94 GLY A CA 1
ATOM 734 C C . GLY A 1 94 ? 7.836 -8.157 12.055 1.00 53.34 94 GLY A C 1
ATOM 735 O O . GLY A 1 94 ? 8.280 -7.624 13.066 1.00 53.34 94 GLY A O 1
ATOM 736 N N . GLN A 1 95 ? 8.153 -7.733 10.830 1.00 64.56 95 GLN A N 1
ATOM 737 C CA . GLN A 1 95 ? 9.248 -6.798 10.553 1.00 64.56 95 GLN A CA 1
ATOM 738 C C . GLN A 1 95 ? 8.929 -5.327 10.864 1.00 64.56 95 GLN A C 1
ATOM 740 O O . GLN A 1 95 ? 9.825 -4.537 11.151 1.00 64.56 95 GLN A O 1
ATOM 745 N N . VAL A 1 96 ? 7.655 -4.928 10.824 1.00 65.81 96 VAL A N 1
ATOM 746 C CA . VAL A 1 96 ? 7.193 -3.645 11.380 1.00 65.81 96 VAL A CA 1
ATOM 747 C C . VAL A 1 96 ? 5.914 -3.848 12.184 1.00 65.81 96 VAL A C 1
ATOM 749 O O . VAL A 1 96 ? 5.156 -4.778 11.920 1.00 65.81 96 VAL A O 1
ATOM 752 N N . ALA A 1 97 ? 5.605 -2.930 13.107 1.00 58.59 97 ALA A N 1
ATOM 753 C CA . ALA A 1 97 ? 4.428 -3.009 13.986 1.00 58.59 97 ALA A CA 1
ATOM 754 C C . ALA A 1 97 ? 3.113 -3.323 13.239 1.00 58.59 97 ALA A C 1
ATOM 756 O O . ALA A 1 97 ? 2.284 -4.094 13.710 1.00 58.59 97 ALA A O 1
ATOM 757 N N . SER A 1 98 ? 2.934 -2.779 12.031 1.00 62.91 98 SER A N 1
ATOM 758 C CA . SER A 1 98 ? 1.732 -3.030 11.223 1.00 62.91 98 SER A CA 1
ATOM 759 C C . SER A 1 98 ? 1.673 -4.418 10.558 1.00 62.91 98 SER A C 1
ATOM 761 O O . SER A 1 98 ? 0.611 -4.797 10.070 1.00 62.91 98 SER A O 1
ATOM 763 N N . GLN A 1 99 ? 2.767 -5.184 10.526 1.00 77.19 99 GLN A N 1
ATOM 764 C CA . GLN A 1 99 ? 2.908 -6.474 9.834 1.00 77.19 99 GLN A CA 1
ATOM 765 C C . GLN A 1 99 ? 2.808 -7.665 10.800 1.00 77.19 99 GLN A C 1
ATOM 767 O O . GLN A 1 99 ? 3.620 -8.579 10.770 1.00 77.19 99 GLN A O 1
ATOM 772 N N . THR A 1 100 ? 1.790 -7.696 11.658 1.00 85.06 100 THR A N 1
ATOM 773 C CA . THR A 1 100 ? 1.452 -8.911 12.419 1.00 85.06 100 THR A CA 1
ATOM 774 C C . THR A 1 100 ? 0.503 -9.807 11.624 1.00 85.06 100 THR A C 1
ATOM 776 O O . THR A 1 100 ? -0.227 -9.331 10.749 1.00 85.06 100 THR A O 1
ATOM 779 N N . LEU A 1 101 ? 0.439 -11.100 11.961 1.00 84.81 101 LEU A N 1
ATOM 780 C CA . LEU A 1 101 ? -0.494 -12.041 11.326 1.00 84.81 101 LEU A CA 1
ATOM 781 C C . LEU A 1 101 ? -1.952 -11.559 11.430 1.00 84.81 101 LEU A C 1
ATOM 783 O O . LEU A 1 101 ? -2.718 -11.643 10.472 1.00 84.81 101 LEU A O 1
ATOM 787 N N . GLN A 1 102 ? -2.323 -10.984 12.577 1.00 89.25 102 GLN A N 1
ATOM 788 C CA . GLN A 1 102 ? -3.670 -10.461 12.817 1.00 89.25 102 GLN A CA 1
ATOM 789 C C . GLN A 1 102 ? -3.983 -9.255 11.919 1.00 89.25 102 GLN A C 1
ATOM 791 O O . GLN A 1 102 ? -5.075 -9.170 11.351 1.00 89.25 102 GLN A O 1
ATOM 796 N N . ASN A 1 103 ? -3.021 -8.346 11.741 1.00 92.00 103 ASN A N 1
ATOM 797 C CA . ASN A 1 103 ? -3.166 -7.219 10.823 1.00 92.00 103 ASN A CA 1
ATOM 798 C C . ASN A 1 103 ? -3.222 -7.688 9.362 1.00 92.00 103 ASN A C 1
ATOM 800 O O . ASN A 1 103 ? -4.060 -7.205 8.599 1.00 92.00 103 ASN A O 1
ATOM 804 N N . ALA A 1 104 ? -2.402 -8.669 8.973 1.00 90.50 104 ALA A N 1
ATOM 805 C CA . ALA A 1 104 ? -2.430 -9.253 7.632 1.00 90.50 104 ALA A CA 1
ATOM 806 C C . ALA A 1 104 ? -3.785 -9.915 7.321 1.00 90.50 104 ALA A C 1
ATOM 808 O O . ALA A 1 104 ? -4.334 -9.722 6.229 1.00 90.50 104 ALA A O 1
ATOM 809 N N . ALA A 1 105 ? -4.366 -10.628 8.290 1.00 92.19 105 ALA A N 1
ATOM 810 C CA . ALA A 1 105 ? -5.702 -11.207 8.179 1.00 92.19 105 ALA A CA 1
ATOM 811 C C . ALA A 1 105 ? -6.787 -10.126 8.030 1.00 92.19 105 ALA A C 1
ATOM 813 O O . ALA A 1 105 ? -7.667 -10.247 7.177 1.00 92.19 105 ALA A O 1
ATOM 814 N N . PHE A 1 106 ? -6.705 -9.032 8.798 1.00 95.00 106 PHE A N 1
ATOM 815 C CA . PHE A 1 106 ? -7.625 -7.899 8.660 1.00 95.00 106 PHE A CA 1
ATOM 816 C C . PHE A 1 106 ? -7.527 -7.245 7.271 1.00 95.00 106 PHE A C 1
ATOM 818 O O . PHE A 1 106 ? -8.541 -7.057 6.599 1.00 95.00 106 PHE A O 1
ATOM 825 N N . VAL A 1 107 ? -6.308 -6.953 6.807 1.00 94.94 107 VAL A N 1
ATOM 826 C CA . VAL A 1 107 ? -6.044 -6.333 5.495 1.00 94.94 107 VAL A CA 1
ATOM 827 C C . VAL A 1 107 ? -6.578 -7.194 4.349 1.00 94.94 107 VAL A C 1
ATOM 829 O O . VAL A 1 107 ? -7.122 -6.661 3.380 1.00 94.94 107 VAL A O 1
ATOM 832 N N . SER A 1 108 ? -6.483 -8.518 4.480 1.00 95.06 108 SER A N 1
ATOM 833 C CA . SER A 1 108 ? -6.914 -9.488 3.461 1.00 95.06 108 SER A CA 1
ATOM 834 C C . SER A 1 108 ? -8.397 -9.866 3.558 1.00 95.06 108 SER A C 1
ATOM 836 O O . SER A 1 108 ? -8.871 -10.707 2.804 1.00 95.06 108 SER A O 1
ATOM 838 N N . ARG A 1 109 ? -9.176 -9.286 4.478 1.00 94.50 109 ARG A N 1
ATOM 839 C CA . ARG A 1 109 ? -10.564 -9.717 4.693 1.00 94.50 109 ARG A CA 1
ATOM 840 C C . ARG A 1 109 ? -11.407 -9.584 3.415 1.00 94.50 109 ARG A C 1
ATOM 842 O O . ARG A 1 109 ? -11.563 -8.488 2.880 1.00 94.50 109 ARG A O 1
ATOM 849 N N . GLY A 1 110 ? -11.980 -10.687 2.938 1.00 94.38 110 GLY A N 1
ATOM 850 C CA . GLY A 1 110 ? -12.837 -10.703 1.745 1.00 94.38 110 GLY A CA 1
ATOM 851 C C . GLY A 1 110 ? -12.108 -10.479 0.413 1.00 94.38 110 GLY A C 1
ATOM 852 O O . GLY A 1 110 ? -12.769 -10.191 -0.577 1.00 94.38 110 GLY A O 1
ATOM 853 N N . VAL A 1 111 ? -10.774 -10.576 0.378 1.00 96.06 111 VAL A N 1
ATOM 854 C CA . VAL A 1 111 ? -9.958 -10.464 -0.845 1.00 96.06 111 VAL A CA 1
ATOM 855 C C . VAL A 1 111 ? -8.749 -11.396 -0.766 1.00 96.06 111 VAL A C 1
ATOM 857 O O . VAL A 1 111 ? -8.116 -11.528 0.279 1.00 96.06 111 VAL A O 1
ATOM 860 N N . LYS A 1 112 ? -8.385 -12.041 -1.875 1.00 95.31 112 LYS A N 1
ATOM 861 C CA . LYS A 1 112 ? -7.171 -12.869 -1.928 1.00 95.31 112 LYS A CA 1
ATOM 862 C C . LYS A 1 112 ? -5.946 -11.965 -2.081 1.00 95.31 112 LYS A C 1
ATOM 864 O O . LYS A 1 112 ? -5.938 -11.111 -2.959 1.00 95.31 112 LYS A O 1
ATOM 869 N N . VAL A 1 113 ? -4.914 -12.165 -1.259 1.00 94.94 113 VAL A N 1
ATOM 870 C CA . VAL A 1 113 ? -3.628 -11.446 -1.336 1.00 94.94 113 VAL A CA 1
ATOM 871 C C . VAL A 1 113 ? -2.493 -12.454 -1.203 1.00 94.94 113 VAL A C 1
ATOM 873 O O . VAL A 1 113 ? -2.512 -13.269 -0.283 1.00 94.94 113 VAL A O 1
ATOM 876 N N . LEU A 1 114 ? -1.508 -12.391 -2.098 1.00 94.06 114 LEU A N 1
ATOM 877 C CA . LEU A 1 114 ? -0.311 -13.231 -2.040 1.00 94.06 114 LEU A CA 1
ATOM 878 C C . LEU A 1 114 ? 0.826 -12.478 -1.344 1.00 94.06 114 LEU A C 1
ATOM 880 O O . LEU A 1 114 ? 1.062 -11.304 -1.635 1.00 94.06 114 LEU A O 1
ATOM 884 N N . ARG A 1 115 ? 1.532 -13.159 -0.436 1.00 92.38 115 ARG A N 1
ATOM 885 C CA . ARG A 1 115 ? 2.682 -12.620 0.307 1.00 92.38 115 ARG A CA 1
ATOM 886 C C . ARG A 1 115 ? 3.858 -13.594 0.233 1.00 92.38 115 ARG A C 1
ATOM 888 O O . ARG A 1 115 ? 4.041 -14.372 1.160 1.00 92.38 115 ARG A O 1
ATOM 895 N N . PRO A 1 116 ? 4.619 -13.609 -0.873 1.00 89.00 116 PRO A N 1
ATOM 896 C CA . PRO A 1 116 ? 5.680 -14.597 -1.070 1.00 89.00 116 PRO A CA 1
ATOM 897 C C . PRO A 1 116 ? 6.806 -14.506 -0.030 1.00 89.00 116 PRO A C 1
ATOM 899 O O . PRO A 1 116 ? 7.433 -15.512 0.258 1.00 89.00 116 PRO A O 1
ATOM 902 N N . LEU A 1 117 ? 7.019 -13.324 0.561 1.00 87.31 117 LEU A N 1
ATOM 903 C CA . LEU A 1 117 ? 8.099 -13.057 1.522 1.00 87.31 117 LEU A CA 1
ATOM 904 C C . LEU A 1 117 ? 7.676 -13.224 2.991 1.00 87.31 117 LEU A C 1
ATOM 906 O O . LEU A 1 117 ? 8.375 -12.788 3.898 1.00 87.31 117 LEU A O 1
ATOM 910 N N . PHE A 1 118 ? 6.504 -13.812 3.258 1.00 80.75 118 PHE A N 1
ATOM 911 C CA . PHE A 1 118 ? 5.930 -13.835 4.610 1.00 80.75 118 PHE A CA 1
ATOM 912 C C . PHE A 1 118 ? 6.762 -14.635 5.625 1.00 80.75 118 PHE A C 1
ATOM 914 O O . PHE A 1 118 ? 6.635 -14.385 6.819 1.00 80.75 118 PHE A O 1
ATOM 921 N N . GLY A 1 119 ? 7.580 -15.580 5.155 1.00 75.25 119 GLY A N 1
ATOM 922 C CA . GLY A 1 119 ? 8.500 -16.380 5.970 1.00 75.25 119 GLY A CA 1
ATOM 923 C C . GLY A 1 119 ? 9.976 -16.151 5.646 1.00 75.25 119 GLY A C 1
ATOM 924 O O . GLY A 1 119 ? 10.783 -16.997 6.001 1.00 75.25 119 GLY A O 1
ATOM 925 N N . SER A 1 120 ? 10.310 -15.075 4.929 1.00 74.69 120 SER A N 1
ATOM 926 C CA . SER A 1 120 ? 11.694 -14.720 4.596 1.00 74.69 120 SER A CA 1
ATOM 927 C C . SER A 1 120 ? 12.237 -13.717 5.607 1.00 74.69 120 SER A C 1
ATOM 929 O O . SER A 1 120 ? 11.527 -12.761 5.952 1.00 74.69 120 SER A O 1
ATOM 931 N N . ASP A 1 121 ? 13.491 -13.883 6.022 1.00 69.62 121 ASP A N 1
ATOM 932 C CA . ASP A 1 121 ? 14.185 -12.866 6.802 1.00 69.62 121 ASP A CA 1
ATOM 933 C C . ASP A 1 121 ? 14.733 -11.769 5.876 1.00 69.62 121 ASP A C 1
ATOM 935 O O . ASP A 1 121 ? 14.942 -11.965 4.678 1.00 69.62 121 ASP A O 1
ATOM 939 N N . LYS A 1 122 ? 14.901 -10.548 6.400 1.00 63.44 122 LYS A N 1
ATOM 940 C CA . LYS A 1 122 ? 15.355 -9.403 5.583 1.00 63.44 122 LYS A CA 1
ATOM 941 C C . LYS A 1 122 ? 16.781 -9.574 5.070 1.00 63.44 122 LYS A C 1
ATOM 943 O O . LYS A 1 122 ? 17.096 -9.076 3.991 1.00 63.44 122 LYS A O 1
ATOM 948 N N . GLU A 1 123 ? 17.617 -10.250 5.850 1.00 63.34 123 GLU A N 1
ATOM 949 C CA . GLU A 1 123 ? 19.004 -10.565 5.507 1.00 63.34 123 GLU A CA 1
ATOM 950 C C . GLU A 1 123 ? 19.076 -11.495 4.288 1.00 63.34 123 GLU A C 1
ATOM 952 O O . GLU A 1 123 ? 19.962 -11.332 3.452 1.00 63.34 123 GLU A O 1
ATOM 957 N N . ASP A 1 124 ? 18.073 -12.359 4.099 1.00 63.03 124 ASP A N 1
ATOM 958 C CA . ASP A 1 124 ? 18.011 -13.293 2.970 1.00 63.03 124 ASP A CA 1
ATOM 959 C C . ASP A 1 124 ? 17.781 -12.600 1.618 1.00 63.03 124 ASP A C 1
ATOM 961 O O . ASP A 1 124 ? 18.041 -13.183 0.564 1.00 63.03 124 ASP A O 1
ATOM 965 N N . LEU A 1 125 ? 17.257 -11.366 1.608 1.00 74.44 125 LEU A N 1
ATOM 966 C CA . LEU A 1 125 ? 16.866 -10.700 0.362 1.00 74.44 125 LEU A CA 1
ATOM 967 C C . LEU A 1 125 ? 18.051 -10.086 -0.398 1.00 74.44 125 LEU A C 1
ATOM 969 O O . LEU A 1 125 ? 17.933 -9.889 -1.607 1.00 74.44 125 LEU A O 1
ATOM 973 N N . GLY A 1 126 ? 19.155 -9.752 0.285 1.00 78.19 126 GLY A N 1
ATOM 974 C CA . GLY A 1 126 ? 20.397 -9.268 -0.341 1.00 78.19 126 GLY A CA 1
ATOM 975 C C . GLY A 1 126 ? 20.243 -8.073 -1.299 1.00 78.19 126 GLY A C 1
ATOM 976 O O . GLY A 1 126 ? 20.971 -7.972 -2.283 1.00 78.19 126 GLY A O 1
ATOM 977 N N . VAL A 1 127 ? 19.261 -7.188 -1.084 1.00 83.25 127 VAL A N 1
ATOM 978 C CA . VAL A 1 127 ? 18.979 -6.080 -2.015 1.00 83.25 127 VAL A CA 1
ATOM 979 C C . VAL A 1 127 ? 19.941 -4.912 -1.778 1.00 83.25 127 VAL A C 1
ATOM 981 O O . VAL A 1 127 ? 19.750 -4.123 -0.855 1.00 83.25 127 VAL A O 1
ATOM 984 N N . GLU A 1 128 ? 20.925 -4.750 -2.660 1.00 87.31 128 GLU A N 1
ATOM 985 C CA . GLU A 1 128 ? 21.922 -3.661 -2.605 1.00 87.31 128 GLU A CA 1
ATOM 986 C C . GLU A 1 128 ? 21.622 -2.483 -3.551 1.00 87.31 128 GLU A C 1
ATOM 988 O O . GLU A 1 128 ? 22.363 -1.503 -3.596 1.00 87.31 128 GLU A O 1
ATOM 993 N N . ASP A 1 129 ? 20.518 -2.543 -4.302 1.00 91.06 129 ASP A N 1
ATOM 994 C CA . ASP A 1 129 ? 20.174 -1.516 -5.288 1.00 91.06 129 ASP A CA 1
ATOM 995 C C . ASP A 1 129 ? 19.999 -0.118 -4.640 1.00 91.06 129 ASP A C 1
ATOM 997 O O . ASP A 1 129 ? 19.179 0.040 -3.723 1.00 91.06 129 ASP A O 1
ATOM 1001 N N . PRO A 1 130 ? 20.704 0.929 -5.123 1.00 92.31 130 PRO A N 1
ATOM 1002 C CA . PRO A 1 130 ? 20.644 2.263 -4.528 1.00 92.31 130 PRO A CA 1
ATOM 1003 C C . PRO A 1 130 ? 19.251 2.902 -4.527 1.00 92.31 130 PRO A C 1
ATOM 1005 O O . PRO A 1 130 ? 18.924 3.645 -3.600 1.00 92.31 130 PRO A O 1
ATOM 1008 N N . LEU A 1 131 ? 18.409 2.639 -5.536 1.00 91.19 131 LEU A N 1
ATOM 1009 C CA . LEU A 1 131 ? 17.040 3.162 -5.575 1.00 91.19 131 LEU A CA 1
ATOM 1010 C C . LEU A 1 131 ? 16.167 2.459 -4.538 1.00 91.19 131 LEU A C 1
ATOM 1012 O O . LEU A 1 131 ? 15.364 3.119 -3.875 1.00 91.19 131 LEU A O 1
ATOM 1016 N N . ALA A 1 132 ? 16.342 1.148 -4.370 1.00 89.94 132 ALA A N 1
ATOM 1017 C CA . ALA A 1 132 ? 15.639 0.377 -3.351 1.00 89.94 132 ALA A CA 1
ATOM 1018 C C . ALA A 1 132 ? 16.041 0.809 -1.930 1.00 89.94 132 ALA A C 1
ATOM 1020 O O . ALA A 1 132 ? 15.170 1.006 -1.078 1.00 89.94 132 ALA A O 1
ATOM 1021 N N . GLN A 1 133 ? 17.337 1.028 -1.691 1.00 92.06 133 GLN A N 1
ATOM 1022 C CA . GLN A 1 133 ? 17.872 1.537 -0.424 1.00 92.06 133 GLN A CA 1
ATOM 1023 C C . GLN A 1 133 ? 17.362 2.954 -0.130 1.00 92.06 133 GLN A C 1
ATOM 1025 O O . GLN A 1 133 ? 16.782 3.211 0.929 1.00 92.06 133 GLN A O 1
ATOM 1030 N N . ALA A 1 134 ? 17.478 3.865 -1.103 1.00 92.81 134 ALA A N 1
ATOM 1031 C CA . ALA A 1 134 ? 16.972 5.228 -0.976 1.00 92.81 134 ALA A CA 1
ATOM 1032 C C . ALA A 1 134 ? 15.459 5.257 -0.730 1.00 92.81 134 ALA A C 1
ATOM 1034 O O . ALA A 1 134 ? 14.988 6.059 0.075 1.00 92.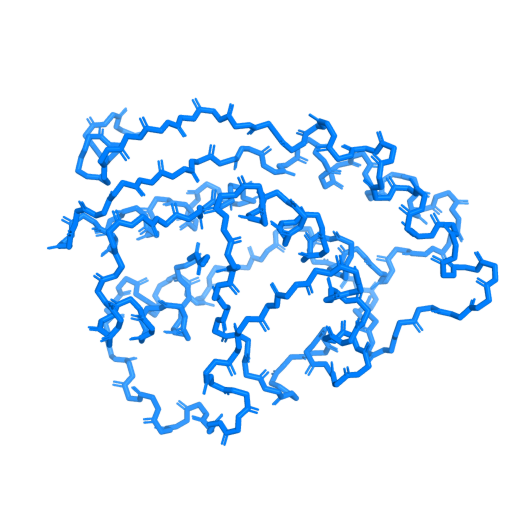81 134 ALA A O 1
ATOM 1035 N N . GLY A 1 135 ? 14.700 4.384 -1.398 1.00 89.62 135 GLY A N 1
ATOM 1036 C CA . GLY A 1 135 ? 13.259 4.272 -1.215 1.00 89.62 135 GLY A CA 1
ATOM 1037 C C . GLY A 1 135 ? 12.883 3.711 0.159 1.00 89.62 135 GLY A C 1
ATOM 1038 O O . GLY A 1 135 ? 11.985 4.217 0.826 1.00 89.62 135 GLY A O 1
ATOM 1039 N N . SER A 1 136 ? 13.610 2.711 0.651 1.00 88.50 136 SER A N 1
ATOM 1040 C CA . SER A 1 136 ? 13.385 2.176 1.998 1.00 88.50 136 SER A CA 1
ATOM 1041 C C . SER A 1 136 ? 13.685 3.192 3.107 1.00 88.50 136 SER A C 1
ATOM 1043 O O . SER A 1 136 ? 13.096 3.111 4.185 1.00 88.50 136 SER A O 1
ATOM 1045 N N . ALA A 1 137 ? 14.567 4.161 2.850 1.00 90.50 137 ALA A N 1
ATOM 1046 C CA . ALA A 1 137 ? 14.900 5.227 3.791 1.00 90.50 137 ALA A CA 1
ATOM 1047 C C . ALA A 1 137 ? 13.846 6.354 3.858 1.00 90.50 137 ALA A C 1
ATOM 1049 O O . ALA A 1 137 ? 13.877 7.171 4.783 1.00 90.50 137 ALA A O 1
ATOM 1050 N N . VAL A 1 138 ? 12.904 6.438 2.908 1.00 91.75 138 VAL A N 1
ATOM 1051 C CA . VAL A 1 138 ? 11.884 7.497 2.919 1.00 91.75 138 VAL A CA 1
ATOM 1052 C C . VAL A 1 138 ? 10.842 7.229 4.002 1.00 91.75 138 VAL A C 1
ATOM 1054 O O . VAL A 1 138 ? 10.108 6.241 3.981 1.00 91.75 138 VAL A O 1
ATOM 1057 N N . GLN A 1 139 ? 10.700 8.181 4.921 1.00 90.81 139 GLN A N 1
ATOM 1058 C CA . GLN A 1 139 ? 9.670 8.114 5.948 1.00 90.81 139 GLN A CA 1
ATOM 1059 C C . GLN A 1 139 ? 8.279 8.447 5.390 1.00 90.81 139 GLN A C 1
ATOM 1061 O O . GLN A 1 139 ? 8.084 9.360 4.579 1.00 90.81 139 GLN A O 1
ATOM 1066 N N . CYS A 1 140 ? 7.280 7.695 5.856 1.00 91.94 140 CYS A N 1
ATOM 1067 C CA . CYS A 1 140 ? 5.886 7.936 5.512 1.00 91.94 140 CYS A CA 1
ATOM 1068 C C . CYS A 1 140 ? 5.350 9.154 6.289 1.00 91.94 140 CYS A C 1
ATOM 1070 O O . CYS A 1 140 ? 5.321 9.101 7.519 1.00 91.94 140 CYS A O 1
ATOM 1072 N N . PRO A 1 141 ? 4.831 10.196 5.612 1.00 94.81 141 PRO A N 1
ATOM 1073 C CA . PRO A 1 141 ? 4.316 11.398 6.276 1.00 94.81 141 PRO A CA 1
ATOM 1074 C C . PRO A 1 141 ? 2.981 11.179 7.011 1.00 94.81 141 PRO A C 1
ATOM 1076 O O . PRO A 1 141 ? 2.504 12.073 7.696 1.00 94.81 141 PRO A O 1
ATOM 1079 N N . PHE A 1 142 ? 2.358 10.007 6.854 1.00 95.44 142 PHE A N 1
ATOM 1080 C CA . PHE A 1 142 ? 1.098 9.628 7.507 1.00 95.44 142 PHE A CA 1
ATOM 1081 C C . PHE A 1 142 ? 1.291 8.533 8.563 1.00 95.44 142 PHE A C 1
ATOM 1083 O O . PHE A 1 142 ? 0.320 7.893 8.966 1.00 95.44 142 PHE A O 1
ATOM 1090 N N . LYS A 1 143 ? 2.533 8.228 8.956 1.00 93.94 143 LYS A N 1
ATOM 1091 C CA . LYS A 1 143 ? 2.787 7.225 9.992 1.00 93.94 143 LYS A CA 1
ATOM 1092 C C . LYS A 1 143 ? 2.256 7.760 11.336 1.00 93.94 143 LYS A C 1
ATOM 1094 O O . LYS A 1 143 ? 2.705 8.824 11.750 1.00 93.94 143 LYS A O 1
ATOM 1099 N N . PRO A 1 144 ? 1.315 7.068 12.004 1.00 93.00 144 PRO A N 1
ATOM 1100 C CA . PRO A 1 144 ? 0.845 7.475 13.319 1.00 93.00 144 PRO A CA 1
ATOM 1101 C C . PRO A 1 144 ? 1.848 7.068 14.402 1.00 93.00 144 PRO A C 1
ATOM 1103 O O . PRO A 1 144 ? 2.596 6.099 14.238 1.00 93.00 144 PRO A O 1
ATOM 1106 N N . GLU A 1 145 ? 1.798 7.758 15.536 1.00 90.00 145 GLU A N 1
ATOM 1107 C CA . GLU A 1 145 ? 2.486 7.362 16.762 1.00 90.00 145 GLU A CA 1
ATOM 1108 C C . GLU A 1 145 ? 1.457 7.315 17.902 1.00 90.00 145 GLU A C 1
ATOM 1110 O O . GLU A 1 145 ? 0.879 8.352 18.230 1.00 90.00 145 GLU A O 1
ATOM 1115 N N . PRO A 1 146 ? 1.162 6.131 18.479 1.00 91.56 146 PRO A N 1
ATOM 1116 C CA . PRO A 1 146 ? 1.710 4.803 18.165 1.00 91.56 146 PRO A CA 1
ATOM 1117 C C . PRO A 1 146 ? 1.102 4.146 16.904 1.00 91.56 146 PRO A C 1
ATOM 1119 O O . PRO A 1 146 ? 0.020 4.507 16.445 1.00 91.56 146 PRO A O 1
ATOM 1122 N N . VAL A 1 147 ? 1.774 3.114 16.372 1.00 93.38 147 VAL A N 1
ATOM 1123 C CA . VAL A 1 147 ? 1.240 2.234 15.309 1.00 93.38 147 VAL A CA 1
ATOM 1124 C C . VAL A 1 147 ? 0.608 0.987 15.930 1.00 93.38 147 VAL A C 1
ATOM 1126 O O . VAL A 1 147 ? 1.263 0.270 16.686 1.00 93.38 147 VAL A O 1
ATOM 1129 N N . ALA A 1 148 ? -0.636 0.669 15.562 1.00 93.31 148 ALA A N 1
ATOM 1130 C CA . ALA A 1 148 ? -1.327 -0.517 16.064 1.00 93.31 148 ALA A CA 1
ATOM 1131 C C . ALA A 1 148 ? -0.678 -1.838 15.602 1.00 93.31 148 ALA A C 1
ATOM 1133 O O . ALA A 1 148 ? -0.559 -2.118 14.405 1.00 93.31 148 ALA A O 1
ATOM 1134 N N . THR A 1 149 ? -0.346 -2.702 16.565 1.00 90.62 149 THR A N 1
ATOM 1135 C CA . THR A 1 149 ? 0.188 -4.058 16.326 1.00 90.62 149 THR A CA 1
ATOM 1136 C C . THR A 1 149 ? -0.891 -5.130 16.208 1.00 90.62 149 THR A C 1
ATOM 1138 O O . THR A 1 149 ? -0.640 -6.227 15.709 1.00 90.62 149 THR A O 1
ATOM 1141 N N . LYS A 1 150 ? -2.116 -4.824 16.636 1.00 92.44 150 LYS A N 1
ATOM 1142 C CA . LYS A 1 150 ? -3.282 -5.705 16.533 1.00 92.44 150 LYS A CA 1
ATOM 1143 C C . LYS A 1 150 ? -4.424 -4.941 15.870 1.00 92.44 150 LYS A C 1
ATOM 1145 O O . LYS A 1 150 ? -4.535 -3.737 16.095 1.00 92.44 150 LYS A O 1
ATOM 1150 N N . PRO A 1 151 ? -5.295 -5.605 15.098 1.00 92.62 151 PRO A N 1
ATOM 1151 C CA . PRO A 1 151 ? -6.462 -4.950 14.536 1.00 92.62 151 PRO A CA 1
ATOM 1152 C C . PRO A 1 151 ? -7.481 -4.644 15.646 1.00 92.62 151 PRO A C 1
ATOM 1154 O O . PRO A 1 151 ? -7.521 -5.351 16.664 1.00 92.62 151 PRO A O 1
ATOM 1157 N N . PRO A 1 152 ? -8.362 -3.647 15.449 1.00 94.44 152 PRO A N 1
ATOM 1158 C CA . PRO A 1 152 ? -9.438 -3.402 16.392 1.00 94.44 152 PRO A CA 1
ATOM 1159 C C . PRO A 1 152 ? -10.429 -4.571 16.378 1.00 94.44 152 PRO A C 1
ATOM 1161 O O . PRO A 1 152 ? -10.533 -5.321 15.402 1.00 94.44 152 PRO A O 1
ATOM 1164 N N . ARG A 1 153 ? -11.193 -4.719 17.464 1.00 94.38 153 ARG A N 1
ATOM 1165 C CA . ARG A 1 153 ? -12.219 -5.762 17.625 1.00 94.38 153 ARG A CA 1
ATOM 1166 C C . ARG A 1 153 ? -13.615 -5.153 17.766 1.00 94.38 153 ARG A C 1
ATOM 1168 O O . ARG A 1 153 ? -13.762 -3.956 18.015 1.00 94.38 153 ARG A O 1
ATOM 1175 N N . GLY A 1 154 ? -14.645 -5.980 17.583 1.00 95.62 154 GLY A N 1
ATOM 1176 C CA . GLY A 1 154 ? -16.042 -5.605 17.820 1.00 95.62 154 GLY A CA 1
ATOM 1177 C C . GLY A 1 154 ? -16.480 -4.352 17.054 1.00 95.62 154 GLY A C 1
ATOM 1178 O O . GLY A 1 154 ? -16.287 -4.252 15.841 1.00 95.62 154 GLY A O 1
ATOM 1179 N N . ALA A 1 155 ? -17.069 -3.391 17.769 1.00 96.00 155 ALA A N 1
ATOM 1180 C CA . ALA A 1 155 ? -17.573 -2.147 17.189 1.00 96.00 155 ALA A CA 1
ATOM 1181 C C . ALA A 1 155 ? -16.475 -1.314 16.506 1.00 96.00 155 ALA A C 1
ATOM 1183 O O . ALA A 1 155 ? -16.691 -0.846 15.389 1.00 96.00 155 ALA A O 1
ATOM 1184 N N . LYS A 1 156 ? -15.274 -1.214 17.100 1.00 96.00 156 LYS A N 1
ATOM 1185 C CA . LYS A 1 156 ? -14.141 -0.493 16.491 1.00 96.00 156 LYS A CA 1
ATOM 1186 C C . LYS A 1 156 ? -13.711 -1.124 15.162 1.00 96.00 156 LYS A C 1
ATOM 1188 O O . LYS A 1 156 ? -13.384 -0.408 14.223 1.00 96.00 156 LYS A O 1
ATOM 1193 N N . ALA A 1 157 ? -13.768 -2.454 15.036 1.00 96.62 157 ALA A N 1
ATOM 1194 C CA . ALA A 1 157 ? -13.464 -3.136 13.773 1.00 96.62 157 ALA A CA 1
ATOM 1195 C C . ALA A 1 157 ? -14.448 -2.768 12.654 1.00 96.62 157 ALA A C 1
ATOM 1197 O O . ALA A 1 157 ? -14.038 -2.547 11.515 1.00 96.62 157 ALA A O 1
ATOM 1198 N N . ARG A 1 158 ? -15.744 -2.696 12.987 1.00 96.75 158 ARG A N 1
ATOM 1199 C CA . ARG A 1 158 ? -16.798 -2.292 12.046 1.00 96.75 158 ARG A CA 1
ATOM 1200 C C . ARG A 1 158 ? -16.671 -0.821 11.664 1.00 96.75 158 ARG A C 1
ATOM 1202 O O . ARG A 1 158 ? -16.750 -0.508 10.482 1.00 96.75 158 ARG A O 1
ATOM 1209 N N . ALA A 1 159 ? -16.410 0.049 12.640 1.00 97.81 159 ALA A N 1
ATOM 1210 C CA . ALA A 1 159 ? -16.172 1.469 12.404 1.00 97.81 159 ALA A CA 1
ATOM 1211 C C . ALA A 1 159 ? -14.968 1.691 11.477 1.00 97.81 159 ALA A C 1
ATOM 1213 O O . ALA A 1 159 ? -15.080 2.430 10.504 1.00 97.81 159 ALA A O 1
ATOM 1214 N N . LEU A 1 160 ? -13.851 0.988 11.711 1.00 98.12 160 LEU A N 1
ATOM 1215 C CA . LEU A 1 160 ? -12.665 1.076 10.858 1.00 98.12 160 LEU A CA 1
ATOM 1216 C C . LEU A 1 160 ? -12.972 0.681 9.406 1.00 98.12 160 LEU A C 1
ATOM 1218 O O . LEU A 1 160 ? -12.660 1.434 8.487 1.00 98.12 160 LEU A O 1
ATOM 1222 N N . GLU A 1 161 ? -13.606 -0.476 9.184 1.00 97.88 161 GLU A N 1
ATO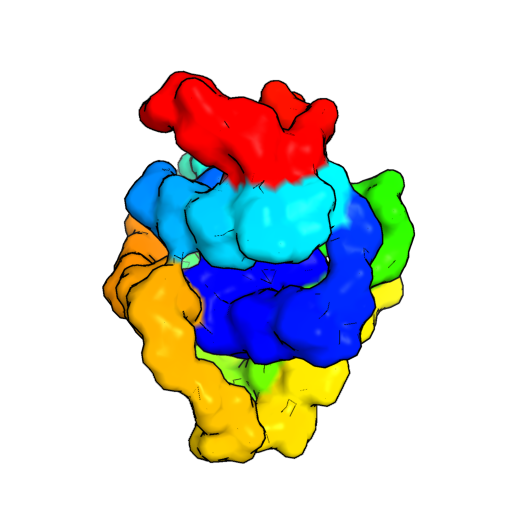M 1223 C CA . GLU A 1 161 ? -13.961 -0.924 7.827 1.00 97.88 161 GLU A CA 1
ATOM 1224 C C . GLU A 1 161 ? -14.961 0.036 7.159 1.00 97.88 161 GLU A C 1
ATOM 1226 O O . GLU A 1 161 ? -14.828 0.323 5.969 1.00 97.88 161 GLU A O 1
ATOM 1231 N N . PHE A 1 162 ? -15.921 0.583 7.914 1.00 98.31 162 PHE A N 1
ATOM 1232 C CA . PHE A 1 162 ? -16.855 1.593 7.413 1.00 98.31 162 PHE A CA 1
ATOM 1233 C C . PHE A 1 162 ? -16.131 2.870 6.970 1.00 98.31 162 PHE A C 1
ATOM 1235 O O . PHE A 1 162 ? -16.325 3.310 5.837 1.00 98.31 162 PHE A O 1
ATOM 1242 N N . ILE A 1 163 ? -15.251 3.427 7.811 1.00 98.56 163 ILE A N 1
ATOM 1243 C CA . ILE A 1 163 ? -14.448 4.618 7.492 1.00 98.56 163 ILE A CA 1
ATOM 1244 C C . ILE A 1 163 ? -13.613 4.374 6.230 1.00 98.56 163 ILE A C 1
ATOM 1246 O O . ILE A 1 163 ? -13.597 5.218 5.331 1.00 98.56 163 ILE A O 1
ATOM 1250 N N . ILE A 1 164 ? -12.965 3.210 6.124 1.00 98.50 164 ILE A N 1
ATOM 1251 C CA . ILE A 1 164 ? -12.170 2.836 4.947 1.00 98.50 164 ILE A CA 1
ATOM 1252 C C . ILE A 1 164 ? -13.048 2.806 3.695 1.00 98.50 164 ILE A C 1
ATOM 1254 O O . ILE A 1 164 ? -12.716 3.447 2.699 1.00 98.50 164 ILE A O 1
ATOM 1258 N N . ARG A 1 165 ? -14.174 2.084 3.723 1.00 97.94 165 ARG A N 1
ATOM 1259 C CA . ARG A 1 165 ? -15.039 1.914 2.545 1.00 97.94 165 ARG A CA 1
ATOM 1260 C C . ARG A 1 165 ? -15.701 3.214 2.115 1.00 97.94 165 ARG A C 1
ATOM 1262 O O . ARG A 1 165 ? -15.667 3.529 0.927 1.00 97.94 165 ARG A O 1
ATOM 1269 N N . LYS A 1 166 ? -16.225 3.990 3.068 1.00 98.44 166 LYS A N 1
ATOM 1270 C CA . LYS A 1 166 ? -16.831 5.308 2.829 1.00 98.44 166 LYS A CA 1
ATOM 1271 C C . LYS A 1 166 ? -15.865 6.232 2.087 1.00 98.44 166 LYS A C 1
ATOM 1273 O O . LYS A 1 166 ? -16.259 6.900 1.136 1.00 98.44 166 LYS A O 1
ATOM 1278 N N . ASN A 1 167 ? -14.589 6.229 2.472 1.00 98.62 167 ASN A N 1
ATOM 1279 C CA . ASN A 1 167 ? -13.585 7.134 1.915 1.00 98.62 167 ASN A CA 1
ATOM 1280 C C . ASN A 1 167 ? -12.790 6.548 0.737 1.00 98.62 167 ASN A C 1
ATOM 1282 O O . ASN A 1 167 ? -12.054 7.286 0.087 1.00 98.62 167 ASN A O 1
ATOM 1286 N N . LEU A 1 168 ? -12.930 5.255 0.409 1.00 98.38 168 LEU A N 1
ATOM 1287 C CA . LEU A 1 168 ? -12.098 4.566 -0.593 1.00 98.38 168 LEU A CA 1
ATOM 1288 C C . LEU A 1 168 ? -12.097 5.260 -1.965 1.00 98.38 168 LEU A C 1
ATOM 1290 O O . LEU A 1 168 ? -11.082 5.249 -2.671 1.00 98.38 168 LEU A O 1
ATOM 1294 N N . HIS A 1 169 ? -13.215 5.894 -2.331 1.00 97.69 169 HIS A N 1
ATOM 1295 C CA . HIS A 1 169 ? -13.385 6.677 -3.558 1.00 97.69 169 HIS A CA 1
ATOM 1296 C C . HIS A 1 169 ? -12.350 7.816 -3.709 1.00 97.69 169 HIS A C 1
ATOM 1298 O O . HIS A 1 169 ? -12.011 8.183 -4.833 1.00 97.69 169 HIS A O 1
ATOM 1304 N N . LEU A 1 170 ? -11.788 8.316 -2.603 1.00 98.44 170 LEU A N 1
ATOM 1305 C CA . LEU A 1 170 ? -10.747 9.350 -2.575 1.00 98.44 170 LEU A CA 1
ATOM 1306 C C . LEU A 1 170 ? -9.351 8.837 -2.959 1.00 98.44 170 LEU A C 1
ATOM 1308 O O . LEU A 1 170 ? -8.494 9.637 -3.317 1.00 98.44 170 LEU A O 1
ATOM 1312 N N . SER A 1 171 ? -9.116 7.522 -2.929 1.00 98.06 171 SER A N 1
ATOM 1313 C CA . SER A 1 171 ? -7.913 6.917 -3.510 1.00 98.06 171 SER A CA 1
ATOM 1314 C C . SER A 1 171 ? -8.119 6.778 -5.014 1.00 98.06 171 SER A C 1
ATOM 1316 O O . SER A 1 171 ? -8.601 5.742 -5.484 1.00 98.06 171 SER A O 1
ATOM 1318 N N . ARG A 1 172 ? -7.814 7.831 -5.768 1.00 96.75 172 ARG A N 1
ATOM 1319 C CA . ARG A 1 172 ? -8.175 7.939 -7.187 1.00 96.75 172 ARG A CA 1
ATOM 1320 C C . ARG A 1 172 ? -7.070 7.399 -8.079 1.00 96.75 172 ARG A C 1
ATOM 1322 O O . ARG A 1 172 ? -5.897 7.649 -7.835 1.00 96.75 172 ARG A O 1
ATOM 1329 N N . ARG A 1 173 ? -7.450 6.665 -9.126 1.00 97.19 173 ARG A N 1
ATOM 1330 C CA . ARG A 1 173 ? -6.524 6.292 -10.199 1.00 97.19 173 ARG A CA 1
ATOM 1331 C C . ARG A 1 173 ? -6.214 7.549 -11.009 1.00 97.19 173 ARG A C 1
ATOM 1333 O O . ARG A 1 173 ? -7.149 8.177 -11.495 1.00 97.19 173 ARG A O 1
ATOM 1340 N N . VAL A 1 174 ? -4.939 7.897 -11.132 1.00 96.44 174 VAL A N 1
ATOM 1341 C CA . VAL A 1 174 ? -4.480 9.108 -11.832 1.00 96.44 174 VAL A CA 1
ATOM 1342 C C . VAL A 1 174 ? -3.814 8.801 -13.170 1.00 96.44 174 VAL A C 1
ATOM 1344 O O . VAL A 1 174 ? -3.861 9.635 -14.064 1.00 96.44 174 VAL A O 1
ATOM 1347 N N . ALA A 1 175 ? -3.250 7.602 -13.344 1.00 94.69 175 ALA A N 1
ATOM 1348 C CA . ALA A 1 175 ? -2.671 7.173 -14.614 1.00 94.69 175 ALA A CA 1
ATOM 1349 C C . ALA A 1 175 ? -2.677 5.644 -14.768 1.00 94.69 175 ALA A C 1
ATOM 1351 O O . ALA A 1 175 ? -2.703 4.905 -13.779 1.00 94.69 175 ALA A O 1
ATOM 1352 N N . VAL A 1 176 ? -2.636 5.191 -16.022 1.00 96.00 176 VAL A N 1
ATOM 1353 C CA . VAL A 1 176 ? -2.275 3.826 -16.430 1.00 96.00 176 VAL A CA 1
ATOM 1354 C C . VAL A 1 176 ? -1.332 3.968 -17.616 1.00 96.00 176 VAL A C 1
ATOM 1356 O O . VAL A 1 176 ? -1.786 4.305 -18.705 1.00 96.00 176 VAL A O 1
ATOM 1359 N N . ARG A 1 177 ? -0.029 3.827 -17.381 1.00 95.88 177 ARG A N 1
ATOM 1360 C CA . ARG A 1 177 ? 1.020 4.048 -18.389 1.00 95.88 177 ARG A CA 1
ATOM 1361 C C . ARG A 1 177 ? 2.219 3.157 -18.118 1.00 95.88 177 ARG A C 1
ATOM 1363 O O . ARG A 1 177 ? 2.356 2.641 -17.010 1.00 95.88 177 ARG A O 1
ATOM 1370 N N . ARG A 1 178 ? 3.093 2.989 -19.105 1.00 96.25 178 ARG A N 1
ATOM 1371 C CA . ARG A 1 178 ? 4.398 2.350 -18.903 1.00 96.25 178 ARG A CA 1
ATOM 1372 C C . ARG A 1 178 ? 5.234 3.161 -17.906 1.00 96.25 178 ARG A C 1
ATOM 1374 O O . ARG A 1 178 ? 5.064 4.376 -17.786 1.00 96.25 178 ARG A O 1
ATOM 1381 N N . ALA A 1 179 ? 6.103 2.496 -17.151 1.00 93.44 179 ALA A N 1
ATOM 1382 C CA . ALA A 1 179 ? 6.911 3.167 -16.132 1.00 93.44 179 ALA A CA 1
ATOM 1383 C C . ALA A 1 179 ? 7.838 4.233 -16.741 1.00 93.44 179 ALA A C 1
ATOM 1385 O O . ALA A 1 179 ? 7.948 5.327 -16.189 1.00 93.44 179 ALA A O 1
ATOM 1386 N N . SER A 1 180 ? 8.432 3.942 -17.900 1.00 92.38 180 SER A N 1
ATOM 1387 C CA . SER A 1 180 ? 9.272 4.862 -18.677 1.00 92.38 180 SER A CA 1
ATOM 1388 C C . SER A 1 180 ? 8.548 6.161 -19.057 1.00 92.38 180 SER A C 1
ATOM 1390 O O . SER A 1 180 ? 9.098 7.248 -18.869 1.00 92.38 180 SER A O 1
ATOM 1392 N N . GLU A 1 181 ? 7.287 6.072 -19.495 1.00 93.12 181 GLU A N 1
ATOM 1393 C CA . GLU A 1 181 ? 6.447 7.240 -19.803 1.00 93.12 181 GLU A CA 1
ATOM 1394 C C . GLU A 1 181 ? 6.225 8.119 -18.568 1.00 93.12 181 GLU A C 1
ATOM 1396 O O . GLU A 1 181 ? 6.279 9.340 -18.658 1.00 93.12 181 GLU A O 1
ATOM 1401 N N . LEU A 1 182 ? 5.985 7.511 -17.402 1.00 89.25 182 LEU A N 1
ATOM 1402 C CA . LEU A 1 182 ? 5.751 8.256 -16.164 1.00 89.25 182 LEU A CA 1
ATOM 1403 C C . LEU A 1 182 ? 7.019 8.945 -15.656 1.00 89.25 182 LEU A C 1
ATOM 1405 O O . LEU A 1 182 ? 6.927 10.044 -15.124 1.00 89.25 182 LEU A O 1
ATOM 1409 N N . THR A 1 183 ? 8.191 8.329 -15.829 1.00 85.31 183 THR A N 1
ATOM 1410 C CA . THR A 1 183 ? 9.469 8.948 -15.443 1.00 85.31 183 THR A CA 1
ATOM 1411 C C . THR A 1 183 ? 9.887 10.102 -16.350 1.00 85.31 183 THR A C 1
ATOM 1413 O O . THR A 1 183 ? 10.630 10.973 -15.908 1.00 85.31 183 THR A O 1
ATOM 1416 N N . ALA A 1 184 ? 9.421 10.123 -17.602 1.00 80.19 184 ALA A N 1
ATOM 1417 C CA . ALA A 1 184 ? 9.739 11.180 -18.560 1.00 80.19 184 ALA A CA 1
ATOM 1418 C C . ALA A 1 184 ? 8.946 12.480 -18.323 1.00 80.19 184 ALA A C 1
ATOM 1420 O O . ALA A 1 184 ? 9.303 13.519 -18.869 1.00 80.19 184 ALA A O 1
ATOM 1421 N N . LEU A 1 185 ? 7.882 12.436 -17.513 1.00 66.31 185 LEU A N 1
ATOM 1422 C CA . LEU A 1 185 ? 6.988 13.572 -17.262 1.00 66.31 185 LEU A CA 1
ATOM 1423 C C . LEU A 1 185 ? 7.486 14.547 -16.175 1.00 66.31 185 LEU A C 1
ATOM 1425 O O . LEU A 1 185 ? 6.795 15.529 -15.903 1.00 66.31 185 LEU A O 1
ATOM 1429 N N . GLY A 1 186 ? 8.675 14.313 -15.604 1.00 53.16 186 GLY A N 1
ATOM 1430 C CA . GLY A 1 186 ? 9.245 15.119 -14.511 1.00 53.16 186 GLY A CA 1
ATOM 1431 C C . GLY A 1 186 ? 8.597 14.843 -13.162 1.00 53.16 186 GLY A C 1
ATOM 1432 O O . GLY A 1 186 ? 8.549 15.789 -12.347 1.00 53.16 186 GLY A O 1
#

InterPro domains:
  IPR014729 Rossmann-like alpha/beta/alpha sandwich fold [G3DSA:3.40.50.620] (1-169)
  IPR020536 Thil, AANH domain [PF02568] (54-125)